Protein AF-A0A3D5BZN6-F1 (afdb_monomer_lite)

Structure (mmCIF, N/CA/C/O backbone):
data_AF-A0A3D5BZN6-F1
#
_entry.id   AF-A0A3D5BZN6-F1
#
loop_
_atom_site.group_PDB
_atom_site.id
_atom_site.type_symbol
_atom_site.label_atom_id
_atom_site.label_alt_id
_atom_site.label_comp_id
_atom_site.label_asym_id
_atom_site.label_entity_id
_atom_site.label_seq_id
_atom_site.pdbx_PDB_ins_code
_atom_site.Cartn_x
_atom_site.Cartn_y
_atom_site.Cartn_z
_atom_site.occupancy
_atom_site.B_iso_or_equiv
_atom_site.auth_seq_id
_atom_site.auth_comp_id
_atom_site.auth_asym_id
_atom_site.auth_atom_id
_atom_site.pdbx_PDB_model_num
ATOM 1 N N . MET A 1 1 ? -77.481 -84.713 27.053 1.00 34.50 1 MET A N 1
ATOM 2 C CA . MET A 1 1 ? -77.365 -85.914 26.199 1.00 34.50 1 MET A CA 1
ATOM 3 C C . MET A 1 1 ? -76.188 -85.664 25.256 1.00 34.50 1 MET A C 1
ATOM 5 O O . MET A 1 1 ? -76.344 -84.881 24.338 1.00 34.50 1 MET A O 1
ATOM 9 N N . ILE A 1 2 ? -74.962 -85.891 25.761 1.00 27.84 2 ILE A N 1
ATOM 10 C CA . ILE A 1 2 ? -74.019 -86.971 25.362 1.00 27.84 2 ILE A CA 1
ATOM 11 C C . ILE A 1 2 ? -73.422 -86.662 23.968 1.00 27.84 2 ILE A C 1
ATOM 13 O O . ILE A 1 2 ? -74.180 -86.630 23.014 1.00 27.84 2 ILE A O 1
ATOM 17 N N . ILE A 1 3 ? -72.121 -86.430 23.732 1.00 29.23 3 ILE A N 1
ATOM 18 C CA . ILE A 1 3 ? -70.876 -86.683 24.485 1.00 29.23 3 ILE A CA 1
ATOM 19 C C . ILE A 1 3 ? -69.729 -85.839 23.865 1.00 29.23 3 ILE A C 1
ATOM 21 O O . ILE A 1 3 ? -69.743 -85.556 22.668 1.00 29.23 3 ILE A O 1
ATOM 25 N N . GLU A 1 4 ? -68.732 -85.478 24.680 1.00 34.97 4 GLU A N 1
ATOM 26 C CA . GLU A 1 4 ? -67.415 -84.952 24.278 1.00 34.97 4 GLU A CA 1
ATOM 27 C C . GLU A 1 4 ? -66.657 -85.866 23.294 1.00 34.97 4 GLU A C 1
ATOM 29 O O . GLU A 1 4 ? -66.708 -87.088 23.407 1.00 34.97 4 GLU A O 1
ATOM 34 N N . LYS A 1 5 ? -65.741 -85.305 22.492 1.00 32.47 5 LYS A N 1
ATOM 35 C CA . LYS A 1 5 ? -64.431 -85.965 22.367 1.00 32.47 5 LYS A CA 1
ATOM 36 C C . LYS A 1 5 ? -63.289 -84.980 22.150 1.00 32.47 5 LYS A C 1
ATOM 38 O O . LYS A 1 5 ? -63.057 -84.479 21.055 1.00 32.47 5 LYS A O 1
ATOM 43 N N . HIS A 1 6 ? -62.531 -84.780 23.218 1.00 37.12 6 HIS A N 1
ATOM 44 C CA . HIS A 1 6 ? -61.147 -84.336 23.178 1.00 37.12 6 HIS A CA 1
ATOM 45 C C . HIS A 1 6 ? -60.253 -85.500 22.706 1.00 37.12 6 HIS A C 1
ATOM 47 O O . HIS A 1 6 ? -60.318 -86.585 23.282 1.00 37.12 6 HIS A O 1
ATOM 53 N N . ILE A 1 7 ? -59.364 -85.271 21.731 1.00 39.66 7 ILE A N 1
ATOM 54 C CA . ILE A 1 7 ? -58.094 -86.011 21.607 1.00 39.66 7 ILE A CA 1
ATOM 55 C C . ILE A 1 7 ? -56.961 -84.999 21.385 1.00 39.66 7 ILE A C 1
ATOM 57 O O . ILE A 1 7 ? -57.057 -84.100 20.554 1.00 39.66 7 ILE A O 1
ATOM 61 N N . LYS A 1 8 ? -55.922 -85.150 22.210 1.00 34.16 8 LYS A N 1
ATOM 62 C CA . LYS A 1 8 ? -54.731 -84.309 22.379 1.00 34.16 8 LYS A CA 1
ATOM 63 C C . LYS A 1 8 ? -53.627 -84.590 21.343 1.00 34.16 8 LYS A C 1
ATOM 65 O O . LYS A 1 8 ? -53.464 -85.726 20.921 1.00 34.16 8 LYS A O 1
ATOM 70 N N . ASN A 1 9 ? -52.831 -83.542 21.091 1.00 37.78 9 ASN A N 1
ATOM 71 C CA . ASN A 1 9 ? -51.373 -83.465 20.862 1.00 37.78 9 ASN A CA 1
ATOM 72 C C . ASN A 1 9 ? -50.630 -84.617 20.158 1.00 37.78 9 ASN A C 1
ATOM 74 O O . ASN A 1 9 ? -50.533 -85.716 20.691 1.00 37.78 9 ASN A O 1
ATOM 78 N N . SER A 1 10 ? -49.799 -84.281 19.164 1.00 39.31 10 SER A N 1
ATOM 79 C CA . SER A 1 10 ? -48.367 -83.981 19.392 1.00 39.31 10 SER A CA 1
ATOM 80 C C . SER A 1 10 ? -47.558 -83.913 18.085 1.00 39.31 10 SER A C 1
ATOM 82 O O . SER A 1 10 ? -47.764 -84.701 17.173 1.00 39.31 10 SER A O 1
ATOM 84 N N . GLY A 1 11 ? -46.569 -83.011 18.052 1.00 32.06 11 GLY A N 1
ATOM 85 C CA . GLY A 1 11 ? -45.243 -83.368 17.539 1.00 32.06 11 GLY A CA 1
ATOM 86 C C . GLY A 1 11 ? -44.834 -82.945 16.119 1.00 32.06 11 GLY A C 1
ATOM 87 O O . GLY A 1 11 ? -44.947 -83.714 15.182 1.00 32.06 11 GLY A O 1
ATOM 88 N N . LEU A 1 12 ? -44.103 -81.824 16.072 1.00 43.53 12 LEU A N 1
ATOM 89 C CA . LEU A 1 12 ? -42.713 -81.754 15.578 1.00 43.53 12 LEU A CA 1
ATOM 90 C C . LEU A 1 12 ? -42.391 -81.739 14.047 1.00 43.53 12 LEU A C 1
ATOM 92 O O . LEU A 1 12 ? -42.464 -82.740 13.353 1.00 43.53 12 LEU A O 1
ATOM 96 N N . ARG A 1 13 ? -41.730 -80.623 13.669 1.00 42.22 13 ARG A N 1
ATOM 97 C CA . ARG A 1 13 ? -40.580 -80.434 12.733 1.00 42.22 13 ARG A CA 1
ATOM 98 C C . ARG A 1 13 ? -40.818 -80.101 11.246 1.00 42.22 13 ARG A C 1
ATOM 100 O O . ARG A 1 13 ? -41.052 -80.954 10.409 1.00 42.22 13 ARG A O 1
ATOM 107 N N . ARG A 1 14 ? -40.569 -78.814 10.955 1.00 47.50 14 ARG A N 1
ATOM 108 C CA . ARG A 1 14 ? -39.721 -78.224 9.886 1.00 47.50 14 ARG A CA 1
ATOM 109 C C . ARG A 1 14 ? -39.172 -79.167 8.788 1.00 47.50 14 ARG A C 1
ATOM 111 O O . ARG A 1 14 ? -38.321 -79.988 9.110 1.00 47.50 14 ARG A O 1
ATOM 118 N N . ALA A 1 15 ? -39.500 -78.881 7.517 1.00 44.16 15 ALA A N 1
ATOM 119 C CA . ALA A 1 15 ? -38.613 -78.861 6.322 1.00 44.16 15 ALA A CA 1
ATOM 120 C C . ALA A 1 15 ? -39.469 -78.656 5.039 1.00 44.16 15 ALA A C 1
ATOM 122 O O . ALA A 1 15 ? -40.384 -79.429 4.809 1.00 44.16 15 ALA A O 1
ATOM 123 N N 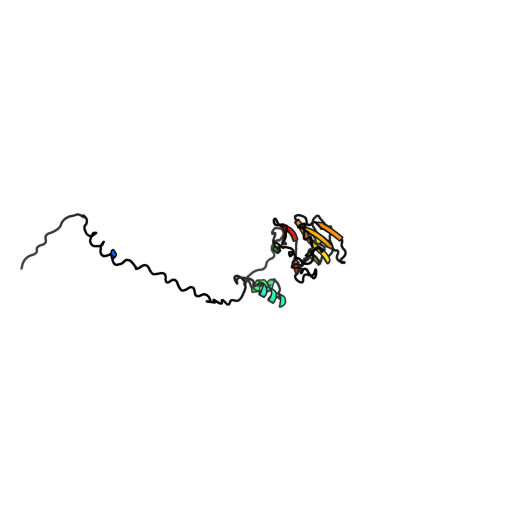. PHE A 1 16 ? -39.422 -77.505 4.349 1.00 41.94 16 PHE A N 1
ATOM 124 C CA . PHE A 1 16 ? -38.544 -77.110 3.218 1.00 41.94 16 PHE A CA 1
ATOM 125 C C . PHE A 1 16 ? -39.061 -77.490 1.796 1.00 41.94 16 PHE A C 1
ATOM 127 O O . PHE A 1 16 ? -39.057 -78.654 1.428 1.00 41.94 16 PHE A O 1
ATOM 134 N N . LEU A 1 17 ? -39.420 -76.438 1.027 1.00 40.62 17 LEU A N 1
ATOM 135 C CA . LEU A 1 17 ? -39.479 -76.239 -0.447 1.00 40.62 17 LEU A CA 1
ATOM 136 C C . LEU A 1 17 ? -40.259 -77.234 -1.342 1.00 40.62 17 LEU A C 1
ATOM 138 O O . LEU A 1 17 ? -39.880 -78.394 -1.443 1.00 40.62 17 LEU A O 1
ATOM 142 N N . PRO A 1 18 ? -41.253 -76.752 -2.129 1.00 45.34 18 PRO A N 1
ATOM 143 C CA . PRO A 1 18 ? -40.932 -75.988 -3.344 1.00 45.34 18 PRO A CA 1
ATOM 144 C C . PRO A 1 18 ? -41.936 -74.854 -3.651 1.00 45.34 18 PRO A C 1
ATOM 146 O O . PRO A 1 18 ? -43.060 -75.091 -4.077 1.00 45.34 18 PRO A O 1
ATOM 149 N N . ALA A 1 19 ? -41.512 -73.598 -3.498 1.00 46.22 19 ALA A N 1
ATOM 150 C CA . ALA A 1 19 ? -42.285 -72.419 -3.925 1.00 46.22 19 ALA A CA 1
ATOM 151 C C . ALA A 1 19 ? -41.455 -71.439 -4.779 1.00 46.22 19 ALA A C 1
ATOM 153 O O . ALA A 1 19 ? -41.831 -70.284 -4.946 1.00 46.22 19 ALA A O 1
ATOM 154 N N . ILE A 1 20 ? -40.306 -71.881 -5.308 1.00 50.75 20 ILE A N 1
ATOM 155 C CA . ILE A 1 20 ? -39.348 -70.995 -5.994 1.00 50.75 20 ILE A CA 1
ATOM 156 C C . ILE A 1 20 ? -39.548 -70.975 -7.521 1.00 50.75 20 ILE A C 1
ATOM 158 O O . ILE A 1 20 ? -39.248 -69.971 -8.151 1.00 50.75 20 ILE A O 1
ATOM 162 N N . ALA A 1 21 ? -40.143 -72.006 -8.132 1.00 44.44 21 ALA A N 1
ATOM 163 C CA . ALA A 1 21 ? -40.261 -72.069 -9.596 1.00 44.44 21 ALA A CA 1
ATOM 164 C C . ALA A 1 21 ? -41.384 -71.189 -10.195 1.00 44.44 21 ALA A C 1
ATOM 166 O O . ALA A 1 21 ? -41.283 -70.773 -11.345 1.00 44.44 21 ALA A O 1
ATOM 167 N N . ALA A 1 22 ? -42.437 -70.866 -9.434 1.00 46.81 22 ALA A N 1
ATOM 168 C CA . ALA A 1 22 ? -43.578 -70.087 -9.941 1.00 46.81 22 ALA A CA 1
ATOM 169 C C . ALA A 1 22 ? -43.386 -68.559 -9.847 1.00 46.81 22 ALA A C 1
ATOM 171 O O . ALA A 1 22 ? -44.064 -67.809 -10.544 1.00 46.81 22 ALA A O 1
ATOM 172 N N . ILE A 1 23 ? -42.440 -68.083 -9.031 1.00 48.25 23 ILE A N 1
ATOM 173 C CA . ILE A 1 23 ? -42.159 -66.644 -8.881 1.00 48.25 23 ILE A CA 1
ATOM 174 C C . ILE A 1 23 ? -41.207 -66.152 -9.987 1.00 48.25 23 ILE A C 1
ATOM 176 O O . ILE A 1 23 ? -41.244 -64.983 -10.365 1.00 48.25 23 ILE A O 1
ATOM 180 N N . SER A 1 24 ? -40.419 -67.045 -10.593 1.00 48.09 24 SER A N 1
ATOM 181 C CA . SER A 1 24 ? -39.450 -66.684 -11.635 1.00 48.09 24 SER A CA 1
ATOM 182 C C . SER A 1 24 ? -40.080 -66.210 -12.952 1.00 48.09 24 SER A C 1
ATOM 184 O O . SER A 1 24 ? -39.430 -65.469 -13.682 1.00 48.09 24 SER A O 1
ATOM 186 N N . LEU A 1 25 ? -41.333 -66.576 -13.257 1.00 46.25 25 LEU A N 1
ATOM 187 C CA . LEU A 1 25 ? -41.980 -66.194 -14.523 1.00 46.25 25 LEU A CA 1
ATOM 188 C C . LEU A 1 25 ? -42.833 -64.916 -14.423 1.00 46.25 25 LEU A C 1
ATOM 190 O O . LEU A 1 25 ? -43.061 -64.256 -15.432 1.00 46.25 25 LEU A O 1
ATOM 194 N N . ALA A 1 26 ? -43.251 -64.516 -13.218 1.00 47.09 26 ALA A N 1
ATOM 195 C CA . ALA A 1 26 ? -44.010 -63.278 -13.006 1.00 47.09 26 ALA A CA 1
ATOM 196 C C . ALA A 1 26 ? -43.113 -62.035 -12.832 1.00 47.09 26 ALA A C 1
ATOM 198 O O . ALA A 1 26 ? -43.565 -60.916 -13.059 1.00 47.09 26 ALA A O 1
ATOM 199 N N . VAL A 1 27 ? -41.834 -62.211 -12.480 1.00 47.88 27 VAL A N 1
ATOM 200 C CA . VAL A 1 27 ? -40.884 -61.091 -12.322 1.00 47.88 27 VAL A CA 1
ATOM 201 C C . VAL A 1 27 ? -40.329 -60.600 -13.670 1.00 47.88 27 VAL A C 1
ATOM 203 O O . VAL A 1 27 ? -39.894 -59.456 -13.771 1.00 47.88 27 VAL A O 1
ATOM 206 N N . LEU A 1 28 ? -40.409 -61.398 -14.743 1.00 47.03 28 LEU A N 1
ATOM 207 C CA . LEU A 1 28 ? -39.878 -61.000 -16.055 1.00 47.03 28 LEU A CA 1
ATOM 208 C C . LEU A 1 28 ? -40.777 -60.003 -16.819 1.00 47.03 28 LEU A C 1
ATOM 210 O O . LEU A 1 28 ? -40.304 -59.335 -17.732 1.00 47.03 28 LEU A O 1
ATOM 214 N N . ALA A 1 29 ? -42.050 -59.854 -16.435 1.00 49.94 29 ALA A N 1
ATOM 215 C CA . ALA A 1 29 ? -42.998 -58.948 -17.099 1.00 49.94 29 ALA A CA 1
ATOM 216 C C . ALA A 1 29 ? -43.061 -57.533 -16.487 1.00 49.94 29 ALA A C 1
ATOM 218 O O . ALA A 1 29 ? -43.774 -56.677 -17.003 1.00 49.94 29 ALA A O 1
ATOM 219 N N . ALA A 1 30 ? -42.322 -57.274 -15.403 1.00 54.91 30 ALA A N 1
ATOM 220 C CA . ALA A 1 30 ? -42.322 -55.995 -14.687 1.00 54.91 30 ALA A CA 1
ATOM 221 C C . ALA A 1 30 ? -40.927 -55.352 -14.636 1.00 54.91 30 ALA A C 1
ATOM 223 O O . ALA A 1 30 ? -40.561 -54.715 -13.648 1.00 54.91 30 ALA A O 1
ATOM 224 N N . LEU A 1 31 ? -40.127 -55.516 -15.694 1.00 58.12 31 LEU A N 1
ATOM 225 C CA . LEU A 1 31 ? -38.955 -54.664 -15.864 1.00 58.12 31 LEU A CA 1
ATOM 226 C C . LEU A 1 31 ? -39.456 -53.229 -16.087 1.00 58.12 31 LEU A C 1
ATOM 228 O O . LEU A 1 31 ? -40.265 -53.024 -16.997 1.00 58.12 31 LEU A O 1
ATOM 232 N N . PRO A 1 32 ? -39.015 -52.232 -15.298 1.00 62.06 32 PRO A N 1
ATOM 233 C CA . PRO A 1 32 ? -39.273 -50.846 -15.644 1.00 62.06 32 PRO A CA 1
ATOM 234 C C . PRO A 1 32 ? -38.690 -50.633 -17.040 1.00 62.06 32 PRO A C 1
ATOM 236 O O . PRO A 1 32 ? -37.490 -50.820 -17.252 1.00 62.06 32 PRO A O 1
ATOM 239 N N . THR A 1 33 ? -39.542 -50.301 -18.011 1.00 63.41 33 THR A N 1
ATOM 240 C CA . THR A 1 33 ? -39.081 -49.825 -19.314 1.00 63.41 33 THR A CA 1
ATOM 241 C C . THR A 1 33 ? -38.089 -48.712 -19.032 1.00 63.41 33 THR A C 1
ATOM 243 O O . THR A 1 33 ? -38.450 -47.747 -18.354 1.00 63.41 33 THR A O 1
ATOM 246 N N . ALA A 1 34 ? -36.841 -48.887 -19.473 1.00 64.50 34 ALA A N 1
ATOM 247 C CA . ALA A 1 34 ? -35.802 -47.885 -19.314 1.00 64.50 34 ALA A CA 1
ATOM 248 C C . ALA A 1 34 ? -36.396 -46.528 -19.698 1.00 64.50 34 ALA A C 1
ATOM 250 O O . ALA A 1 34 ? -36.880 -46.364 -20.820 1.00 64.50 34 ALA A O 1
ATOM 251 N N . SER A 1 35 ? -36.434 -45.599 -18.739 1.00 64.38 35 SER A N 1
ATOM 252 C CA . SER A 1 35 ? -36.863 -44.233 -19.008 1.00 64.38 35 SER A CA 1
ATOM 253 C C . SER A 1 35 ? -35.980 -43.724 -20.136 1.00 64.38 35 SER A C 1
ATOM 255 O O . SER A 1 35 ? -34.759 -43.622 -19.982 1.00 64.38 35 SER A O 1
ATOM 257 N N . ARG A 1 36 ? -36.575 -43.507 -21.310 1.00 61.50 36 ARG A N 1
ATOM 258 C CA . ARG A 1 36 ? -35.880 -42.870 -22.419 1.00 61.50 36 ARG A CA 1
ATOM 259 C C . ARG A 1 36 ? -35.522 -41.486 -21.906 1.00 61.50 36 ARG A C 1
ATOM 261 O O . ARG A 1 36 ? -36.416 -40.691 -21.642 1.00 61.50 36 ARG A O 1
ATOM 268 N N . ALA A 1 37 ? -34.231 -41.218 -21.734 1.00 63.75 37 ALA A N 1
ATOM 269 C CA . ALA A 1 37 ? -33.773 -39.856 -21.547 1.00 63.75 37 ALA A CA 1
ATOM 270 C C . ALA A 1 37 ? -34.231 -39.084 -22.787 1.00 63.75 37 ALA A C 1
ATOM 272 O O . ALA A 1 37 ? -33.687 -39.273 -23.878 1.00 63.75 37 ALA A O 1
ATOM 273 N N . GLU A 1 38 ? -35.292 -38.292 -22.652 1.00 62.00 38 GLU A N 1
ATOM 274 C CA . GLU A 1 38 ? -35.627 -37.311 -23.665 1.00 62.00 38 GLU A CA 1
ATOM 275 C C . GLU A 1 38 ? -34.430 -36.375 -23.732 1.00 62.00 38 GLU A C 1
ATOM 277 O O . GLU A 1 38 ? -34.120 -35.643 -22.792 1.00 62.00 38 GLU A O 1
ATOM 282 N N . THR A 1 39 ? -33.679 -36.479 -24.823 1.00 60.78 39 THR A N 1
ATOM 283 C CA . THR A 1 39 ? -32.675 -35.483 -25.150 1.00 60.78 39 THR A CA 1
ATOM 284 C C . THR A 1 39 ? -33.473 -34.222 -25.433 1.00 60.78 39 THR A C 1
ATOM 286 O O . THR A 1 39 ? -34.047 -34.093 -26.515 1.00 60.78 39 THR A O 1
ATOM 289 N N . LEU A 1 40 ? -33.605 -33.346 -24.430 1.00 66.81 40 LEU A N 1
ATOM 290 C CA . LEU A 1 40 ? -34.185 -32.027 -24.639 1.00 66.81 40 LEU A CA 1
ATOM 291 C C . LEU A 1 40 ? -33.455 -31.425 -25.845 1.00 66.81 40 LEU A C 1
ATOM 293 O O . LEU A 1 40 ? -32.218 -31.462 -25.860 1.00 66.81 40 LEU A O 1
ATOM 297 N N . PRO A 1 41 ? -34.168 -30.946 -26.878 1.00 66.69 41 PRO A N 1
ATOM 298 C CA . PRO A 1 41 ? -33.503 -30.317 -28.001 1.00 66.69 41 PRO A CA 1
ATOM 299 C C . PRO A 1 41 ? -32.639 -29.189 -27.441 1.00 66.69 41 PRO A C 1
ATOM 301 O O . PRO A 1 41 ? -33.133 -28.322 -26.720 1.00 66.69 41 PRO A O 1
ATOM 304 N N . TYR A 1 42 ? -31.335 -29.236 -27.725 1.00 64.88 42 TYR A N 1
ATOM 305 C CA . TYR A 1 42 ? -30.471 -28.081 -27.533 1.00 64.88 42 TYR A CA 1
ATOM 306 C C . TYR A 1 42 ? -31.099 -26.962 -28.358 1.00 64.88 42 TYR A C 1
ATOM 308 O O . TYR A 1 42 ? -31.129 -27.045 -29.585 1.00 64.88 42 TYR A O 1
ATOM 316 N N . LEU A 1 43 ? -31.697 -25.988 -27.677 1.00 68.69 43 LEU A N 1
ATOM 317 C CA . LEU A 1 43 ? -32.217 -24.780 -28.290 1.00 68.69 43 LEU A CA 1
ATOM 318 C C . LEU A 1 43 ? -31.055 -23.783 -28.295 1.00 68.69 43 LEU A C 1
ATOM 320 O O . LEU A 1 43 ? -30.833 -23.133 -27.266 1.00 68.69 43 LEU A O 1
ATOM 324 N N . PRO A 1 44 ? -30.265 -23.683 -29.386 1.00 66.44 44 PRO A N 1
ATOM 325 C CA . PRO A 1 44 ? -29.408 -22.521 -29.545 1.00 66.44 44 PRO A CA 1
ATOM 326 C C . PRO A 1 44 ? -30.323 -21.291 -29.468 1.00 66.44 44 PRO A C 1
ATOM 328 O O . PRO A 1 44 ? -31.410 -21.300 -30.039 1.00 66.44 44 PRO A O 1
ATOM 331 N N . ASP A 1 45 ? -29.903 -20.293 -28.694 1.00 67.38 45 ASP A N 1
ATOM 332 C CA . ASP A 1 45 ? -30.583 -19.006 -28.455 1.00 67.38 45 ASP A CA 1
ATOM 333 C C . ASP A 1 45 ? -31.511 -18.891 -27.231 1.00 67.38 45 ASP A C 1
ATOM 335 O O . ASP A 1 45 ? -32.169 -17.862 -27.056 1.00 67.38 45 ASP A O 1
ATOM 339 N N . GLN A 1 46 ? -31.510 -19.844 -26.290 1.00 72.50 46 GLN A N 1
ATOM 340 C CA . GLN A 1 46 ? -32.066 -19.549 -24.960 1.00 72.50 46 GLN A CA 1
ATOM 341 C C . GLN A 1 46 ? -31.122 -18.644 -24.156 1.00 72.50 46 GLN A C 1
ATOM 343 O O . GLN A 1 46 ? -30.176 -19.095 -23.510 1.00 72.50 46 GLN A O 1
ATOM 348 N N . VAL A 1 47 ? -31.397 -17.340 -24.176 1.00 78.31 47 VAL A N 1
ATOM 349 C CA . VAL A 1 47 ? -30.714 -16.363 -23.323 1.00 78.31 47 VAL A CA 1
ATOM 350 C C . VAL A 1 47 ? -31.328 -16.400 -21.924 1.00 78.31 47 VAL A C 1
ATOM 352 O O . VAL A 1 47 ? -32.432 -15.902 -21.701 1.00 78.31 47 VAL A O 1
ATOM 355 N N . VAL A 1 48 ? -30.589 -16.945 -20.956 1.00 83.56 48 VAL A N 1
ATOM 356 C CA . VAL A 1 48 ? -30.909 -16.790 -19.531 1.00 83.56 48 VAL A CA 1
ATOM 357 C C . VAL A 1 48 ? -30.266 -15.497 -19.040 1.00 83.56 48 VAL A C 1
ATOM 359 O O . VAL A 1 48 ? -29.049 -15.418 -18.875 1.00 83.56 48 VAL A O 1
ATOM 362 N N . ARG A 1 49 ? -31.081 -14.462 -18.815 1.00 86.88 49 ARG A N 1
ATOM 363 C CA . ARG A 1 49 ? -30.628 -13.215 -18.189 1.00 86.88 49 ARG A CA 1
ATOM 364 C C . ARG A 1 49 ? -30.806 -13.317 -16.679 1.00 86.88 49 ARG A C 1
ATOM 366 O O . ARG A 1 49 ? -31.924 -13.478 -16.200 1.00 86.88 49 ARG A O 1
ATOM 373 N N . ILE A 1 50 ? -29.702 -13.205 -15.948 1.00 87.12 50 ILE A N 1
ATOM 374 C CA . ILE A 1 50 ? -29.692 -13.142 -14.485 1.00 87.12 50 ILE A CA 1
ATOM 375 C C . ILE A 1 50 ? -29.363 -11.704 -14.100 1.00 87.12 50 ILE A C 1
ATOM 377 O O . ILE A 1 50 ? -28.290 -11.200 -14.424 1.00 87.12 50 ILE A O 1
ATOM 381 N N . GLU A 1 51 ? -30.295 -11.046 -13.423 1.00 91.44 51 GLU A N 1
ATOM 382 C CA . GLU A 1 51 ? -30.104 -9.710 -12.867 1.00 91.44 51 GLU A CA 1
ATOM 383 C C . GLU A 1 51 ? -29.870 -9.844 -11.361 1.00 91.44 51 GLU A C 1
ATOM 385 O O . GLU A 1 51 ? -30.637 -10.494 -10.653 1.00 91.4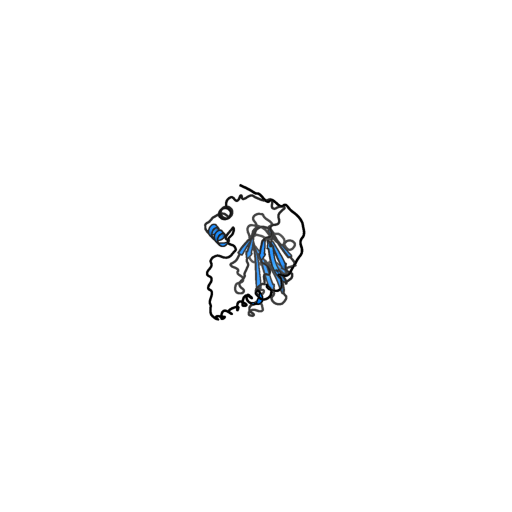4 51 GLU A O 1
ATOM 390 N N . GLY A 1 52 ? -28.783 -9.254 -10.872 1.00 87.88 52 GLY A N 1
ATOM 391 C CA . GLY A 1 52 ? -28.399 -9.278 -9.465 1.00 87.88 52 GLY A CA 1
ATOM 392 C C . GLY A 1 52 ? -27.793 -7.943 -9.052 1.00 87.88 52 GLY A C 1
ATOM 393 O O . GLY A 1 52 ? -27.405 -7.135 -9.896 1.00 87.88 52 GLY A O 1
ATOM 394 N N . GLN A 1 53 ? -27.729 -7.702 -7.745 1.00 87.69 53 GLN A N 1
ATOM 395 C CA . GLN A 1 53 ? -27.169 -6.480 -7.172 1.00 87.69 53 GLN A CA 1
ATOM 396 C C . GLN A 1 53 ? -26.120 -6.820 -6.113 1.00 87.69 53 GLN A C 1
ATOM 398 O O . GLN A 1 53 ? -26.234 -7.823 -5.412 1.00 87.69 53 GLN A O 1
ATOM 403 N N . GLY A 1 54 ? -25.121 -5.947 -5.975 1.00 85.19 54 GLY A N 1
ATOM 404 C CA . GLY A 1 54 ? -24.018 -6.123 -5.032 1.00 85.19 54 GLY A CA 1
ATOM 405 C C . GLY A 1 54 ? -22.868 -6.974 -5.578 1.00 85.19 54 GLY A C 1
ATOM 406 O O . GLY A 1 54 ? -22.990 -7.670 -6.583 1.00 85.19 54 GLY A O 1
ATOM 407 N N . TRP A 1 55 ? -21.717 -6.881 -4.912 1.00 86.25 55 TRP A N 1
ATOM 408 C CA . TRP A 1 55 ? -20.521 -7.654 -5.237 1.00 86.25 55 TRP A CA 1
ATOM 409 C C . TRP A 1 55 ? -19.877 -8.151 -3.941 1.00 86.25 55 TRP A C 1
ATOM 411 O O . TRP A 1 55 ? -19.471 -7.347 -3.102 1.00 86.25 55 TRP A O 1
ATOM 421 N N . GLY A 1 56 ? -19.835 -9.473 -3.764 1.00 86.25 56 GLY A N 1
ATOM 422 C CA . GLY A 1 56 ? -19.329 -10.136 -2.560 1.00 86.25 56 GLY A CA 1
ATOM 423 C C . GLY A 1 56 ? -20.379 -11.004 -1.864 1.00 86.25 56 GLY A C 1
ATOM 424 O O . GLY A 1 56 ? -21.526 -11.089 -2.288 1.00 86.25 56 GLY A O 1
ATOM 425 N N . HIS A 1 57 ? -19.977 -11.650 -0.771 1.00 87.62 57 HIS A N 1
ATOM 426 C CA . HIS A 1 57 ? -20.827 -12.575 -0.010 1.00 87.62 57 HIS A CA 1
ATOM 427 C C . HIS A 1 57 ? -21.875 -11.873 0.877 1.00 87.62 57 HIS A C 1
ATOM 429 O O . HIS A 1 57 ? -22.669 -12.544 1.526 1.00 87.62 57 HIS A O 1
ATOM 435 N N . GLY A 1 58 ? -21.869 -10.534 0.936 1.00 86.88 58 GLY A N 1
ATOM 436 C CA . GLY A 1 58 ? -22.903 -9.743 1.614 1.00 86.88 58 GLY A CA 1
ATOM 437 C C . GLY A 1 58 ? -22.888 -9.803 3.145 1.00 86.88 58 GLY A C 1
ATOM 438 O O . GLY A 1 58 ? -23.893 -9.474 3.765 1.00 86.88 58 GLY A O 1
ATOM 439 N N . VAL A 1 59 ? -21.776 -10.209 3.766 1.00 90.56 59 VAL A N 1
ATOM 440 C CA . VAL A 1 59 ? -21.650 -10.316 5.233 1.00 90.56 59 VAL A CA 1
ATOM 441 C C . VAL A 1 59 ? -20.594 -9.340 5.744 1.00 90.56 59 VAL A C 1
ATOM 443 O O . VAL A 1 59 ? -19.523 -9.221 5.154 1.00 90.56 59 VAL A O 1
ATOM 446 N N . GLY A 1 60 ? -20.885 -8.667 6.859 1.00 92.50 60 GLY A N 1
ATOM 447 C CA . GLY A 1 60 ? -19.972 -7.729 7.512 1.00 92.50 60 GLY A CA 1
ATOM 448 C C . GLY A 1 60 ? -19.965 -6.347 6.859 1.00 92.50 60 GLY A C 1
ATOM 449 O O . GLY A 1 60 ? -21.013 -5.785 6.541 1.00 92.50 60 GLY A O 1
ATOM 450 N N . MET A 1 61 ? -18.773 -5.775 6.691 1.00 95.12 61 MET A N 1
ATOM 451 C CA . MET A 1 61 ? -18.604 -4.404 6.211 1.00 95.12 61 MET A CA 1
ATOM 452 C C . MET A 1 61 ? -18.644 -4.292 4.681 1.00 95.12 61 MET A C 1
ATOM 454 O O . MET A 1 61 ? -17.766 -4.794 3.980 1.00 95.12 61 MET A O 1
ATOM 458 N N . SER A 1 62 ? -19.605 -3.525 4.155 1.00 94.19 62 SER A N 1
ATOM 459 C CA . SER A 1 62 ? -19.578 -3.081 2.756 1.00 94.19 62 SER A CA 1
ATOM 460 C C . SER A 1 62 ? -18.514 -2.001 2.571 1.00 94.19 62 SER A C 1
ATOM 462 O O . SER A 1 62 ? -18.641 -0.908 3.122 1.00 94.19 62 SER A O 1
ATOM 464 N N . GLN A 1 63 ? -17.490 -2.271 1.758 1.00 90.75 63 GLN A N 1
ATOM 465 C CA . GLN A 1 63 ? -16.412 -1.312 1.473 1.00 90.75 63 GLN A CA 1
ATOM 466 C C . GLN A 1 63 ? -16.954 -0.002 0.876 1.00 90.75 63 GLN A C 1
ATOM 468 O O . GLN A 1 63 ? -16.598 1.091 1.315 1.00 90.75 63 GLN A O 1
ATOM 473 N N . TRP A 1 64 ? -17.878 -0.104 -0.085 1.00 91.88 64 TRP A N 1
ATOM 474 C CA . TRP A 1 64 ? -18.510 1.061 -0.708 1.00 91.88 64 TRP A CA 1
ATOM 475 C C . TRP A 1 64 ? -19.402 1.830 0.263 1.00 91.88 64 TRP A C 1
ATOM 477 O O . TRP A 1 64 ? -19.381 3.060 0.272 1.00 91.88 64 TRP A O 1
ATOM 487 N N . GLY A 1 65 ? -20.147 1.129 1.118 1.00 94.75 65 GLY A N 1
ATOM 488 C CA . GLY A 1 65 ? -20.962 1.793 2.129 1.00 94.75 65 GLY A CA 1
ATOM 489 C C . GLY A 1 65 ? -20.114 2.444 3.228 1.00 94.75 65 GLY A C 1
ATOM 490 O O . GLY A 1 65 ? -20.450 3.530 3.689 1.00 94.75 65 GLY A O 1
ATOM 491 N N . ALA A 1 66 ? -18.999 1.827 3.636 1.00 96.12 66 ALA A N 1
ATOM 492 C CA . ALA A 1 66 ? -18.029 2.414 4.563 1.00 96.12 66 ALA A CA 1
ATOM 493 C C . ALA A 1 66 ? -17.421 3.701 3.986 1.00 96.12 66 ALA A C 1
ATOM 495 O O . ALA A 1 66 ? -17.407 4.728 4.660 1.00 96.12 66 ALA A O 1
ATOM 496 N N . ARG A 1 67 ? -17.031 3.686 2.704 1.00 92.75 67 ARG A N 1
ATOM 497 C CA . ARG A 1 67 ? -16.585 4.885 1.980 1.00 92.75 67 ARG A CA 1
ATOM 498 C C . ARG A 1 67 ? -17.658 5.978 1.952 1.00 92.75 67 ARG A C 1
ATOM 500 O O . ARG A 1 67 ? -17.349 7.134 2.213 1.00 92.75 67 ARG A O 1
ATOM 507 N N . GLY A 1 68 ? -18.912 5.625 1.668 1.00 96.75 68 GLY A N 1
ATOM 508 C CA . GLY A 1 68 ? -20.031 6.573 1.689 1.00 96.75 68 GLY A CA 1
ATOM 509 C C . GLY A 1 68 ? -20.249 7.210 3.066 1.00 96.75 68 GLY A C 1
ATOM 510 O O . GLY A 1 68 ? -20.405 8.423 3.165 1.00 96.75 68 GLY A O 1
ATOM 511 N N . ARG A 1 69 ? -20.183 6.413 4.139 1.00 96.88 69 ARG A N 1
ATOM 512 C CA . ARG A 1 69 ? -20.262 6.899 5.527 1.00 96.88 69 ARG A CA 1
ATOM 513 C C . ARG A 1 69 ? -19.101 7.825 5.891 1.00 96.88 69 ARG A C 1
ATOM 515 O O . ARG A 1 69 ? -19.340 8.853 6.517 1.00 96.88 69 ARG A O 1
ATOM 522 N N . ALA A 1 70 ? -17.883 7.503 5.452 1.00 95.75 70 ALA A N 1
ATOM 523 C CA . ALA A 1 70 ? -16.713 8.361 5.634 1.00 95.75 70 ALA A CA 1
ATOM 524 C C . ALA A 1 70 ? -16.867 9.702 4.895 1.00 95.75 70 ALA A C 1
ATOM 526 O O . ALA A 1 70 ? -16.582 10.751 5.466 1.00 95.75 70 ALA A O 1
ATOM 527 N N . TYR A 1 71 ? -17.396 9.702 3.663 1.00 95.19 71 TYR A N 1
ATOM 528 C CA . TYR A 1 71 ? -17.754 10.948 2.968 1.00 95.19 71 TYR A CA 1
ATOM 529 C C . TYR A 1 71 ? -18.875 11.725 3.665 1.00 95.19 71 TYR A C 1
ATOM 531 O O . TYR A 1 71 ? -18.917 12.947 3.567 1.00 95.19 71 TYR A O 1
ATOM 539 N N . GLY A 1 72 ? -19.743 11.036 4.405 1.00 96.75 72 GLY A N 1
ATOM 540 C CA . GLY A 1 72 ? -20.714 11.638 5.317 1.00 96.75 72 GLY A CA 1
ATOM 541 C C . GLY A 1 72 ? -20.130 12.121 6.652 1.00 96.75 72 GLY A C 1
ATOM 542 O O . GLY A 1 72 ? -20.897 12.555 7.506 1.00 96.75 72 GLY A O 1
ATOM 543 N N . GLY A 1 73 ? -18.811 12.035 6.857 1.00 96.00 73 GLY A N 1
ATOM 544 C CA . GLY A 1 73 ? -18.117 12.532 8.049 1.00 96.00 73 GLY A CA 1
ATOM 545 C C . GLY A 1 73 ? -18.089 11.581 9.249 1.00 96.00 73 GLY A C 1
ATOM 546 O O . GLY A 1 73 ? -17.635 11.984 10.315 1.00 96.00 73 GLY A O 1
ATOM 547 N N . GLN A 1 74 ? -18.554 10.335 9.108 1.00 97.38 74 GLN A N 1
ATOM 548 C CA . GLN A 1 74 ? -18.481 9.343 10.189 1.00 97.38 74 GLN A CA 1
ATOM 549 C C . GLN A 1 74 ? -17.032 8.922 10.453 1.00 97.38 74 GLN A C 1
ATOM 551 O O . GLN A 1 74 ? -16.246 8.741 9.517 1.00 97.38 74 GLN A O 1
ATOM 556 N N . THR A 1 75 ? -16.685 8.731 11.727 1.00 95.25 75 THR A N 1
ATOM 557 C CA . THR A 1 75 ? -15.366 8.217 12.114 1.00 95.25 75 THR A CA 1
ATOM 558 C C . THR A 1 75 ? -15.234 6.730 11.767 1.00 95.25 75 THR A C 1
ATOM 560 O O . THR A 1 75 ? -16.229 6.039 11.542 1.00 95.25 75 THR A O 1
ATOM 563 N N . ALA A 1 76 ? -14.005 6.202 11.732 1.00 92.88 76 ALA A N 1
ATOM 564 C CA . ALA A 1 76 ? -13.775 4.766 11.521 1.00 92.88 76 ALA A CA 1
ATOM 565 C C . ALA A 1 76 ? -14.534 3.910 12.553 1.00 92.88 76 ALA A C 1
ATOM 567 O O . ALA A 1 76 ? -15.155 2.907 12.207 1.00 92.88 76 ALA A O 1
ATOM 568 N N . ASP A 1 77 ? -14.538 4.376 13.795 1.00 95.31 77 ASP A N 1
ATOM 569 C CA . ASP A 1 77 ? -15.254 3.827 14.937 1.00 95.31 77 ASP A CA 1
ATOM 570 C C . ASP A 1 77 ? -16.772 3.747 14.712 1.00 95.31 77 ASP A C 1
ATOM 572 O O . ASP A 1 77 ? -17.385 2.693 14.903 1.00 95.31 77 ASP A O 1
ATOM 576 N N . ASP A 1 78 ? -17.380 4.841 14.245 1.00 96.00 78 ASP A N 1
ATOM 577 C CA . ASP A 1 78 ? -18.808 4.886 13.905 1.00 96.00 78 ASP A CA 1
ATOM 578 C C . ASP A 1 78 ? -19.142 3.910 12.774 1.00 96.00 78 ASP A C 1
ATOM 580 O O . ASP A 1 78 ? -20.151 3.202 12.815 1.00 96.00 78 ASP A O 1
ATOM 584 N N . ILE A 1 79 ? -18.272 3.845 11.763 1.00 97.50 79 ILE A N 1
ATOM 585 C CA . ILE A 1 79 ? -18.437 2.966 10.606 1.00 97.50 79 ILE A CA 1
ATOM 586 C C . ILE A 1 79 ? -18.380 1.501 11.042 1.00 97.50 79 ILE A C 1
ATOM 588 O O . ILE A 1 79 ? -19.258 0.725 10.669 1.00 97.50 79 ILE A O 1
ATOM 592 N N . VAL A 1 80 ? -17.386 1.114 11.843 1.00 96.62 80 VAL A N 1
ATOM 593 C CA . VAL A 1 80 ? -17.241 -0.254 12.361 1.00 96.62 80 VAL A CA 1
ATOM 594 C C . VAL A 1 80 ? -18.475 -0.654 13.168 1.00 96.62 80 VAL A C 1
ATOM 596 O O . VAL A 1 80 ? -19.073 -1.689 12.869 1.00 96.62 80 VAL A O 1
ATOM 599 N N . ARG A 1 81 ? -18.922 0.187 14.109 1.00 96.62 81 ARG A N 1
ATOM 600 C CA . ARG A 1 81 ? -20.122 -0.090 14.921 1.00 96.62 81 ARG A CA 1
ATOM 601 C C . ARG A 1 81 ? -21.404 -0.163 14.087 1.00 96.62 81 ARG A C 1
ATOM 603 O O . ARG A 1 81 ? -22.318 -0.903 14.440 1.00 96.62 81 ARG A O 1
ATOM 610 N N . ALA A 1 82 ? -21.476 0.549 12.960 1.00 95.56 82 ALA A N 1
ATOM 611 C CA . ALA A 1 82 ? -22.617 0.469 12.052 1.00 95.56 82 ALA A CA 1
ATOM 612 C C . ALA A 1 82 ? -22.722 -0.876 11.305 1.00 95.56 82 ALA A C 1
ATOM 614 O O . ALA A 1 82 ? -23.829 -1.270 10.939 1.00 95.56 82 ALA A O 1
ATOM 615 N N . TYR A 1 83 ? -21.601 -1.567 11.063 1.00 96.81 83 TYR A N 1
ATOM 616 C CA . TYR A 1 83 ? -21.580 -2.875 10.389 1.00 96.81 83 TYR A CA 1
ATOM 617 C C . TYR A 1 83 ? -21.520 -4.061 11.351 1.00 96.81 83 TYR A C 1
ATOM 619 O O . TYR A 1 83 ? -22.002 -5.142 11.017 1.00 96.81 83 TYR A O 1
ATOM 627 N N . TYR A 1 84 ? -20.952 -3.863 12.537 1.00 96.12 84 TYR A N 1
ATOM 628 C CA . TYR A 1 84 ? -20.773 -4.898 13.545 1.00 96.12 84 TYR A CA 1
ATOM 629 C C . TYR A 1 84 ? -21.453 -4.454 14.842 1.00 96.12 84 TYR A C 1
ATOM 631 O O . TYR A 1 84 ? -20.865 -3.778 15.683 1.00 96.12 84 TYR A O 1
ATOM 639 N N . GLN A 1 85 ? -22.734 -4.796 14.985 1.00 93.56 85 GLN A N 1
ATOM 640 C CA . GLN A 1 85 ? -23.530 -4.402 16.149 1.00 93.56 85 GLN A CA 1
ATOM 641 C C . GLN A 1 85 ? -23.006 -5.069 17.426 1.00 93.56 85 GLN A C 1
ATOM 643 O O . GLN A 1 85 ? -22.710 -6.262 17.430 1.00 93.56 85 GLN A O 1
ATOM 648 N N . GLY A 1 86 ? -22.910 -4.299 18.513 1.00 93.38 86 GLY A N 1
ATOM 649 C CA . GLY A 1 86 ? -22.416 -4.791 19.803 1.00 93.38 86 GLY A CA 1
ATOM 650 C C . GLY A 1 86 ? -20.903 -5.027 19.862 1.00 93.38 86 GLY A C 1
ATOM 651 O O . GLY A 1 86 ? -20.434 -5.633 20.818 1.00 93.38 86 GLY A O 1
ATOM 652 N N . VAL A 1 87 ? -20.137 -4.574 18.861 1.00 95.25 87 VAL A N 1
ATOM 653 C CA . VAL A 1 87 ? -18.673 -4.664 18.892 1.00 95.25 87 VAL A CA 1
ATOM 654 C C . VAL A 1 87 ? -18.079 -3.645 19.865 1.00 95.25 87 VAL A C 1
ATOM 656 O O . VAL A 1 87 ? -18.470 -2.474 19.883 1.00 95.25 87 VAL A O 1
ATOM 659 N N . GLU A 1 88 ? -17.090 -4.081 20.637 1.00 92.88 88 GLU A N 1
ATOM 660 C CA . GLU A 1 88 ? -16.226 -3.201 21.417 1.00 92.88 88 GLU A CA 1
ATOM 661 C C . GLU A 1 88 ? -14.930 -2.945 20.646 1.00 92.88 88 GLU A C 1
ATOM 663 O O . GLU A 1 88 ? -14.347 -3.857 20.059 1.00 92.88 88 GLU A O 1
ATOM 668 N N . ILE A 1 89 ? -14.493 -1.687 20.629 1.00 91.25 89 ILE A N 1
ATOM 669 C CA . ILE A 1 89 ? -13.230 -1.280 20.011 1.00 91.25 89 ILE A CA 1
ATOM 670 C C . ILE A 1 89 ? -12.241 -1.061 21.146 1.00 91.25 89 ILE A C 1
ATOM 672 O O . ILE A 1 89 ? -12.488 -0.245 22.034 1.00 91.25 89 ILE A O 1
ATOM 676 N N . SER A 1 90 ? -11.139 -1.800 21.118 1.00 88.00 90 SER A N 1
ATOM 677 C CA . SER A 1 90 ? -10.061 -1.701 22.092 1.00 88.00 90 SER A CA 1
ATOM 678 C C . SER A 1 90 ? -8.720 -1.552 21.387 1.00 88.00 90 SER A C 1
ATOM 680 O O . SER A 1 90 ? -8.526 -2.000 20.254 1.00 88.00 90 SER A O 1
ATOM 682 N N . GLU A 1 91 ? -7.788 -0.892 22.063 1.00 83.94 91 GLU A N 1
ATOM 683 C CA . GLU A 1 91 ? -6.401 -0.863 21.623 1.00 83.94 91 GLU A CA 1
ATOM 684 C C . GLU A 1 91 ? -5.753 -2.219 21.904 1.00 83.94 91 GLU A C 1
ATOM 686 O O . GLU A 1 91 ? -5.961 -2.819 22.962 1.00 83.94 91 GLU A O 1
ATOM 691 N N . TYR A 1 92 ? -4.954 -2.699 20.954 1.00 77.81 92 TYR A N 1
ATOM 692 C CA . TYR A 1 92 ? -4.190 -3.931 21.107 1.00 77.81 92 TYR A CA 1
ATOM 693 C C . TYR A 1 92 ? -2.688 -3.622 21.067 1.00 77.81 92 TYR A C 1
ATOM 695 O O . TYR A 1 92 ? -2.269 -2.845 20.200 1.00 77.81 92 TYR A O 1
ATOM 703 N N . PRO A 1 93 ? -1.863 -4.213 21.955 1.00 76.38 93 PRO A N 1
ATOM 704 C CA . PRO A 1 93 ? -0.416 -4.028 21.924 1.00 76.38 93 PRO A CA 1
ATOM 705 C C . PRO A 1 93 ? 0.165 -4.423 20.559 1.00 76.38 93 PRO A C 1
ATOM 707 O O . PRO A 1 93 ? 0.015 -5.552 20.084 1.00 76.38 93 PRO A O 1
ATOM 710 N N . THR A 1 94 ? 0.801 -3.461 19.892 1.00 67.06 94 THR A N 1
ATOM 711 C CA . THR A 1 94 ? 1.345 -3.633 18.532 1.00 67.06 94 THR A CA 1
ATOM 712 C C . THR A 1 94 ? 2.786 -4.135 18.525 1.00 67.06 94 THR A C 1
ATOM 714 O O . THR A 1 94 ? 3.273 -4.583 17.491 1.00 67.06 94 THR A O 1
ATOM 717 N N . ASP A 1 95 ? 3.456 -4.123 19.675 1.00 66.75 95 ASP A N 1
ATOM 718 C CA . ASP A 1 95 ? 4.830 -4.593 19.861 1.00 66.75 95 ASP A CA 1
ATOM 719 C C . ASP A 1 95 ? 4.991 -6.105 19.622 1.00 66.75 95 ASP A C 1
ATOM 721 O O . ASP A 1 95 ? 6.089 -6.560 19.303 1.00 66.75 95 ASP A O 1
ATOM 725 N N . GLN A 1 96 ? 3.899 -6.875 19.705 1.00 58.09 96 GLN A N 1
ATOM 726 C CA . GLN A 1 96 ? 3.898 -8.329 19.501 1.00 58.09 96 GLN A CA 1
ATOM 727 C C . GLN A 1 96 ? 3.080 -8.811 18.293 1.00 58.09 96 GLN A C 1
ATOM 729 O O . GLN A 1 96 ? 3.077 -10.007 18.000 1.00 58.09 96 GLN A O 1
ATOM 734 N N . THR A 1 97 ? 2.418 -7.912 17.555 1.00 62.53 97 THR A N 1
ATOM 735 C CA . THR A 1 97 ? 1.530 -8.299 16.446 1.00 62.53 97 THR A CA 1
ATOM 736 C C . THR A 1 97 ? 1.945 -7.629 15.144 1.00 62.53 97 THR A C 1
ATOM 738 O O . THR A 1 97 ? 1.710 -6.441 14.937 1.00 62.53 97 THR A O 1
ATOM 741 N N . SER A 1 98 ? 2.515 -8.401 14.214 1.00 67.38 98 SER A N 1
ATOM 742 C CA . SER A 1 98 ? 2.738 -7.917 12.851 1.00 67.38 98 SER A CA 1
ATOM 743 C C . SER A 1 98 ? 1.470 -8.099 12.015 1.00 67.38 98 SER A C 1
ATOM 745 O O . SER A 1 98 ? 1.188 -9.206 11.550 1.00 67.38 98 SER A O 1
ATOM 747 N N . ILE A 1 99 ? 0.720 -7.020 11.797 1.00 75.06 99 ILE A N 1
ATOM 748 C CA . ILE A 1 99 ? -0.345 -6.991 10.789 1.00 75.06 99 ILE A CA 1
ATOM 749 C C . ILE A 1 99 ? 0.311 -6.650 9.458 1.00 75.06 99 ILE A C 1
ATOM 751 O O . ILE A 1 99 ? 0.986 -5.632 9.356 1.00 75.06 99 ILE A O 1
ATOM 755 N N . ARG A 1 100 ? 0.133 -7.519 8.461 1.00 79.88 100 ARG A N 1
ATOM 756 C CA . ARG A 1 100 ? 0.623 -7.281 7.103 1.00 79.88 100 ARG A CA 1
ATOM 757 C C . ARG A 1 100 ? -0.549 -7.070 6.170 1.00 79.88 100 ARG A C 1
ATOM 759 O O . ARG A 1 100 ? -1.406 -7.946 6.046 1.00 79.88 100 ARG A O 1
ATOM 766 N N . VAL A 1 101 ? -0.559 -5.934 5.496 1.00 80.50 101 VAL A N 1
ATOM 767 C CA . VAL A 1 101 ? -1.549 -5.584 4.488 1.00 80.50 101 VAL A CA 1
ATOM 768 C C . VAL A 1 101 ? -0.869 -5.642 3.134 1.00 80.50 101 VAL A C 1
ATOM 770 O O . VAL A 1 101 ? 0.060 -4.891 2.839 1.00 80.50 101 VAL A O 1
ATOM 773 N N . LEU A 1 102 ? -1.334 -6.565 2.297 1.00 82.31 102 LEU A N 1
ATOM 774 C CA . LEU A 1 102 ? -0.937 -6.596 0.900 1.00 82.31 102 LEU A CA 1
ATOM 775 C C . LEU A 1 102 ? -1.489 -5.343 0.212 1.00 82.31 102 LEU A C 1
ATOM 777 O O . LEU A 1 102 ? -2.703 -5.165 0.148 1.00 82.31 102 LEU A O 1
ATOM 781 N N . ILE A 1 103 ? -0.595 -4.493 -0.286 1.00 80.12 103 ILE A N 1
ATOM 782 C CA . ILE A 1 103 ? -0.952 -3.292 -1.046 1.00 80.12 103 ILE A CA 1
ATOM 783 C C . ILE A 1 103 ? -1.090 -3.659 -2.517 1.00 80.12 103 ILE A C 1
ATOM 785 O O . ILE A 1 103 ? -2.098 -3.353 -3.148 1.00 80.12 103 ILE A O 1
ATOM 789 N N . ASP A 1 104 ? -0.083 -4.354 -3.044 1.00 73.94 104 ASP A N 1
ATOM 790 C CA . ASP A 1 104 ? -0.058 -4.787 -4.433 1.00 73.94 104 ASP A CA 1
ATOM 791 C C . ASP A 1 104 ? 0.623 -6.148 -4.566 1.00 73.94 104 ASP A C 1
ATOM 793 O O . ASP A 1 104 ? 1.572 -6.456 -3.837 1.00 73.94 104 ASP A O 1
ATOM 797 N N . LYS A 1 105 ? 0.125 -6.961 -5.499 1.00 80.88 105 LYS A N 1
ATOM 798 C CA . LYS A 1 105 ? 0.640 -8.294 -5.799 1.00 80.88 105 LYS A CA 1
ATOM 799 C C . LYS A 1 105 ? 0.735 -8.503 -7.291 1.00 80.88 105 LYS A C 1
ATOM 801 O O . LYS A 1 105 ? -0.230 -8.280 -8.019 1.00 80.88 105 LYS A O 1
ATOM 806 N N . ASN A 1 106 ? 1.848 -9.097 -7.709 1.00 69.00 106 ASN A N 1
ATOM 807 C CA . ASN A 1 106 ? 2.149 -9.381 -9.102 1.00 69.00 106 ASN A CA 1
ATOM 808 C C . ASN A 1 106 ? 2.008 -8.125 -9.953 1.00 69.00 106 ASN A C 1
ATOM 810 O O . ASN A 1 106 ? 1.533 -8.208 -11.091 1.00 69.00 106 ASN A O 1
ATOM 814 N N . TYR A 1 107 ? 2.390 -6.971 -9.403 1.00 70.88 107 TYR A N 1
ATOM 815 C CA . TYR A 1 107 ? 2.311 -5.745 -10.155 1.00 70.88 107 TYR A CA 1
ATOM 816 C C . TYR A 1 107 ? 3.246 -5.868 -11.343 1.00 70.88 107 TYR A C 1
ATOM 818 O O . TYR A 1 107 ? 4.474 -5.933 -11.218 1.00 70.88 107 TYR A O 1
ATOM 826 N N . ARG A 1 108 ? 2.618 -5.970 -12.510 1.00 63.97 108 ARG A N 1
ATOM 827 C CA . ARG A 1 108 ? 3.288 -5.837 -13.783 1.00 63.97 108 ARG A CA 1
ATOM 828 C C . ARG A 1 108 ? 3.273 -4.350 -14.074 1.00 63.97 108 ARG A C 1
ATOM 830 O O . ARG A 1 108 ? 2.187 -3.845 -14.378 1.00 63.97 108 ARG A O 1
ATOM 837 N N . PRO A 1 109 ? 4.413 -3.643 -13.985 1.00 56.81 109 PRO A N 1
ATOM 838 C CA . PRO A 1 109 ? 4.500 -2.355 -14.649 1.00 56.81 109 PRO A CA 1
ATOM 839 C C . PRO A 1 109 ? 4.012 -2.586 -16.074 1.00 56.81 109 PRO A C 1
ATOM 841 O O . PRO A 1 109 ? 4.462 -3.537 -16.716 1.00 56.81 109 PRO A O 1
ATOM 844 N N . SER A 1 110 ? 2.961 -1.867 -16.479 1.00 51.38 110 SER A N 1
ATOM 845 C CA . SER A 1 110 ? 2.225 -2.171 -17.703 1.00 51.38 110 SER A CA 1
ATOM 846 C C . SER A 1 110 ? 3.218 -2.469 -18.811 1.00 51.38 110 SER A C 1
ATOM 848 O O . SER A 1 110 ? 4.032 -1.606 -19.142 1.00 51.38 110 SER A O 1
ATOM 850 N N . SER A 1 111 ? 3.156 -3.677 -19.367 1.00 42.78 111 SER A N 1
ATOM 851 C CA . SER A 1 111 ? 3.736 -3.958 -20.666 1.00 42.78 111 SER A CA 1
ATOM 852 C C . SER A 1 111 ? 3.021 -3.048 -21.657 1.00 42.78 111 SER A C 1
ATOM 854 O O . SER A 1 111 ? 1.957 -3.371 -22.173 1.00 42.78 111 SER A O 1
ATOM 856 N N . PHE A 1 112 ? 3.541 -1.832 -21.765 1.00 47.28 112 PHE A N 1
ATOM 857 C CA . PHE A 1 112 ? 3.863 -1.169 -23.000 1.00 47.28 112 PHE A CA 1
ATOM 858 C C . PHE A 1 112 ? 3.092 -1.709 -24.210 1.00 47.28 112 PHE A C 1
ATOM 860 O O . PHE A 1 112 ? 3.433 -2.766 -24.739 1.00 47.28 112 PHE A O 1
ATOM 867 N N . ASP A 1 113 ? 2.100 -0.952 -24.680 1.00 45.75 113 ASP A N 1
ATOM 868 C CA . ASP A 1 113 ? 1.370 -1.186 -25.937 1.00 45.75 113 ASP A CA 1
ATOM 869 C C . ASP A 1 113 ? 2.253 -0.903 -27.177 1.00 45.75 113 ASP A C 1
ATOM 871 O O . ASP A 1 113 ? 1.903 -0.166 -28.090 1.00 45.75 113 ASP A O 1
ATOM 875 N N . GLY A 1 114 ? 3.500 -1.381 -27.171 1.00 44.28 114 GLY A N 1
ATOM 876 C CA . GLY A 1 114 ? 4.414 -1.313 -28.314 1.00 44.28 114 GLY A CA 1
ATOM 877 C C . GLY A 1 114 ? 4.919 0.077 -28.752 1.00 44.28 114 GLY A C 1
ATOM 878 O O . GLY A 1 114 ? 5.777 0.121 -29.630 1.00 44.28 114 GLY A O 1
ATOM 879 N N . SER A 1 115 ? 4.459 1.193 -28.168 1.00 44.47 115 SER A N 1
ATOM 880 C CA . SER A 1 115 ? 4.496 2.517 -28.835 1.00 44.47 115 SER A CA 1
ATOM 881 C C . SER A 1 115 ? 5.621 3.523 -28.457 1.00 44.47 115 SER A C 1
ATOM 883 O O . SER A 1 115 ? 5.935 4.409 -29.241 1.00 44.47 115 SER A O 1
ATOM 885 N N . LEU A 1 116 ? 6.317 3.415 -27.321 1.00 43.97 116 LEU A N 1
ATOM 886 C CA . LEU A 1 116 ? 7.400 4.338 -26.870 1.00 43.97 116 LEU A CA 1
ATOM 887 C C . LEU A 1 116 ? 8.679 3.658 -26.298 1.00 43.97 116 LEU A C 1
ATOM 889 O O . LEU A 1 116 ? 8.865 3.538 -25.090 1.00 43.97 116 LEU A O 1
ATOM 893 N N . ARG A 1 117 ? 9.598 3.197 -27.155 1.00 45.06 117 ARG A N 1
ATOM 894 C CA . ARG A 1 117 ? 10.784 2.395 -26.763 1.00 45.06 117 ARG A CA 1
ATOM 895 C C . ARG A 1 117 ? 11.945 3.162 -26.089 1.00 45.06 117 ARG A C 1
ATOM 897 O O . ARG A 1 117 ? 13.074 2.689 -26.159 1.00 45.06 117 ARG A O 1
ATOM 904 N N . SER A 1 118 ? 11.748 4.324 -25.460 1.00 47.97 118 SER A N 1
ATOM 905 C CA . SER A 1 118 ? 12.914 5.097 -24.973 1.00 47.97 118 SER A CA 1
ATOM 906 C C . SER A 1 118 ? 12.786 5.826 -23.637 1.00 47.97 118 SER A C 1
ATOM 908 O O . SER A 1 118 ? 13.666 6.627 -23.324 1.00 47.97 118 SER A O 1
ATOM 910 N N . SER A 1 119 ? 11.746 5.591 -22.837 1.00 56.06 119 SER A N 1
ATOM 911 C CA . SER A 1 119 ? 11.624 6.244 -21.526 1.00 56.06 119 SER A CA 1
ATOM 912 C C . SER A 1 119 ? 11.296 5.250 -20.421 1.00 56.06 119 SER A C 1
ATOM 914 O O . SER A 1 119 ? 10.342 4.483 -20.546 1.00 56.06 119 SER A O 1
ATOM 916 N N . ASN A 1 120 ? 12.057 5.309 -19.326 1.00 66.06 120 ASN A N 1
ATOM 917 C CA . ASN A 1 120 ? 11.767 4.587 -18.089 1.00 66.06 120 ASN A CA 1
ATOM 918 C C . ASN A 1 120 ? 10.316 4.837 -17.665 1.00 66.06 120 ASN A C 1
ATOM 920 O O . ASN A 1 120 ? 9.877 5.990 -17.602 1.00 66.06 120 ASN A O 1
ATOM 924 N N . THR A 1 121 ? 9.576 3.773 -17.360 1.00 73.38 121 THR A N 1
ATOM 925 C CA . THR A 1 121 ? 8.166 3.904 -16.974 1.00 73.38 121 THR A CA 1
ATOM 926 C C . THR A 1 121 ? 8.082 4.116 -15.468 1.00 73.38 121 THR A C 1
ATOM 928 O O . THR A 1 121 ? 8.630 3.327 -14.701 1.00 73.38 121 THR A O 1
ATOM 931 N N . LEU A 1 122 ? 7.405 5.182 -15.028 1.00 77.00 122 LEU A N 1
ATOM 932 C CA . LEU A 1 122 ? 7.102 5.379 -13.611 1.00 77.00 122 LEU A CA 1
ATOM 933 C C . LEU A 1 122 ? 6.005 4.409 -13.193 1.00 77.00 122 LEU A C 1
ATOM 935 O O . LEU A 1 122 ? 4.905 4.430 -13.743 1.00 77.00 122 LEU A O 1
ATOM 939 N N . ILE A 1 123 ? 6.325 3.566 -12.222 1.00 77.25 123 ILE A N 1
ATOM 940 C CA . ILE A 1 123 ? 5.494 2.415 -11.874 1.00 77.25 123 ILE A CA 1
ATOM 941 C C . ILE A 1 123 ? 5.077 2.427 -10.398 1.00 77.25 123 ILE A C 1
ATOM 943 O O . ILE A 1 123 ? 4.092 1.784 -10.052 1.00 77.25 123 ILE A O 1
ATOM 947 N N . GLY A 1 124 ? 5.745 3.229 -9.567 1.00 81.44 124 GLY A N 1
ATOM 948 C CA . GLY A 1 124 ? 5.397 3.504 -8.172 1.00 81.44 124 GLY A CA 1
ATOM 949 C C . GLY A 1 124 ? 5.963 4.856 -7.728 1.00 81.44 124 GLY A C 1
ATOM 950 O O . GLY A 1 124 ? 7.062 5.213 -8.152 1.00 81.44 124 GLY A O 1
ATOM 951 N N . ASP A 1 125 ? 5.240 5.598 -6.8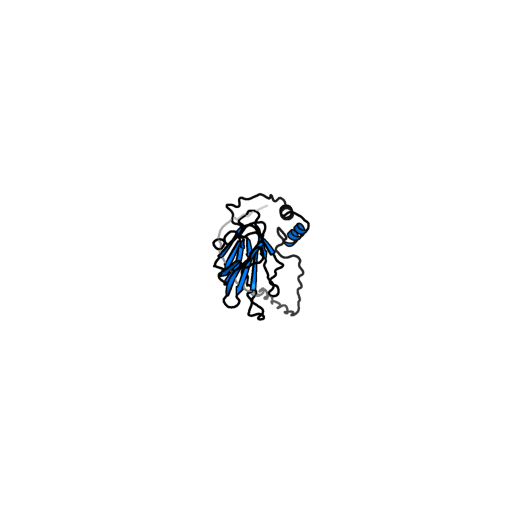88 1.00 87.00 125 ASP A N 1
ATOM 952 C CA . ASP A 1 125 ? 5.731 6.817 -6.218 1.00 87.00 125 ASP A CA 1
ATOM 953 C C . ASP A 1 125 ? 5.301 6.757 -4.747 1.00 87.00 125 ASP A C 1
ATOM 955 O O . ASP A 1 125 ? 4.106 6.700 -4.448 1.00 87.00 125 ASP A O 1
ATOM 959 N N . ILE A 1 126 ? 6.275 6.719 -3.841 1.00 91.88 126 ILE A N 1
ATOM 960 C CA . ILE A 1 126 ? 6.073 6.707 -2.389 1.00 91.88 126 ILE A CA 1
ATOM 961 C C . ILE A 1 126 ? 6.596 8.025 -1.840 1.00 91.88 126 ILE A C 1
ATOM 963 O O . ILE A 1 126 ? 7.735 8.403 -2.099 1.00 91.88 126 ILE A O 1
ATOM 967 N N . ILE A 1 127 ? 5.771 8.721 -1.068 1.00 93.56 127 ILE A N 1
ATOM 968 C CA . ILE A 1 127 ? 6.077 10.049 -0.544 1.00 93.56 127 ILE A CA 1
ATOM 969 C C . ILE A 1 127 ? 5.905 10.004 0.967 1.00 93.56 127 ILE A C 1
ATOM 971 O O . ILE A 1 127 ? 4.832 9.653 1.463 1.00 93.56 127 ILE A O 1
ATOM 975 N N . GLY A 1 128 ? 6.942 10.376 1.712 1.00 94.81 128 GLY A N 1
ATOM 976 C CA . GLY A 1 128 ? 6.793 10.577 3.148 1.00 94.81 128 GLY A CA 1
ATOM 977 C C . GLY A 1 128 ? 6.090 11.897 3.425 1.00 94.81 128 GLY A C 1
ATOM 978 O O . GLY A 1 128 ? 6.512 12.940 2.934 1.00 94.81 128 GLY A O 1
ATOM 979 N N . VAL A 1 129 ? 5.016 11.875 4.207 1.00 94.94 129 VAL A N 1
ATOM 980 C CA . VAL A 1 129 ? 4.264 13.076 4.592 1.00 94.94 129 VAL A CA 1
ATOM 981 C C . VAL A 1 129 ? 4.161 13.179 6.111 1.00 94.94 129 VAL A C 1
ATOM 983 O O . VAL A 1 129 ? 4.150 12.170 6.814 1.00 94.94 129 VAL A O 1
ATOM 986 N N . GLY A 1 130 ? 4.090 14.405 6.628 1.00 94.38 130 GLY A N 1
ATOM 987 C CA . GLY A 1 130 ? 3.958 14.692 8.061 1.00 94.38 130 GLY A CA 1
ATOM 988 C C . GLY A 1 130 ? 5.271 14.673 8.850 1.00 94.38 130 GLY A C 1
ATOM 989 O O . GLY A 1 130 ? 5.454 15.537 9.698 1.00 94.38 130 GLY A O 1
ATOM 990 N N . GLY A 1 131 ? 6.201 13.766 8.546 1.00 93.31 131 GLY A N 1
ATOM 991 C CA . GLY A 1 131 ? 7.483 13.678 9.248 1.00 93.31 131 GLY A CA 1
ATOM 992 C C . GLY A 1 131 ? 8.571 12.955 8.453 1.00 93.31 131 GLY A C 1
ATOM 993 O O . GLY A 1 131 ? 8.408 12.656 7.268 1.00 93.31 131 GLY A O 1
ATOM 994 N N . GLU A 1 132 ? 9.695 12.688 9.118 1.00 96.50 132 GLU A N 1
ATOM 995 C CA . GLU A 1 132 ? 10.866 12.045 8.516 1.00 96.50 132 GLU A CA 1
ATOM 996 C C . GLU A 1 132 ? 10.646 10.547 8.274 1.00 96.50 132 GLU A C 1
ATOM 998 O O . GLU A 1 132 ? 9.936 9.864 9.024 1.00 96.50 132 GLU A O 1
ATOM 1003 N N . TRP A 1 133 ? 11.292 10.028 7.236 1.00 96.56 133 TRP A N 1
ATOM 1004 C CA . TRP A 1 133 ? 11.272 8.622 6.832 1.00 96.56 133 TRP A CA 1
ATOM 1005 C C . TRP A 1 133 ? 12.622 8.232 6.221 1.00 96.56 133 TRP A C 1
ATOM 1007 O O . TRP A 1 133 ? 13.449 9.095 5.958 1.00 96.56 133 TRP A O 1
ATOM 1017 N N . ALA A 1 134 ? 12.886 6.948 6.002 1.00 95.56 134 ALA A N 1
ATOM 1018 C CA . ALA A 1 134 ? 14.109 6.496 5.339 1.00 95.56 134 ALA A CA 1
ATOM 1019 C C . ALA A 1 134 ? 13.889 5.187 4.579 1.00 95.56 134 ALA A C 1
ATOM 1021 O O . ALA A 1 134 ? 12.892 4.496 4.790 1.00 95.56 134 ALA A O 1
ATOM 1022 N N . ILE A 1 135 ? 14.846 4.828 3.724 1.00 94.56 135 ILE A N 1
ATOM 1023 C CA . ILE A 1 135 ? 14.989 3.466 3.212 1.00 94.56 135 ILE A CA 1
ATOM 1024 C C . ILE A 1 135 ? 16.046 2.768 4.066 1.00 94.56 135 ILE A C 1
ATOM 1026 O O . ILE A 1 135 ? 17.212 3.175 4.079 1.00 94.56 135 ILE A O 1
ATOM 1030 N N . ALA A 1 136 ? 15.639 1.718 4.777 1.00 92.06 136 ALA A N 1
ATOM 1031 C CA . ALA A 1 136 ? 16.511 0.978 5.676 1.00 92.06 136 ALA A CA 1
ATOM 1032 C C . ALA A 1 136 ? 17.776 0.499 4.944 1.00 92.06 136 ALA A C 1
ATOM 1034 O O . ALA A 1 136 ? 17.701 -0.137 3.894 1.00 92.06 136 ALA A O 1
ATOM 1035 N N . GLY A 1 137 ? 18.945 0.840 5.491 1.00 85.75 137 GLY A N 1
ATOM 1036 C CA . GLY A 1 137 ? 20.247 0.446 4.945 1.00 85.75 137 GLY A CA 1
ATOM 1037 C C . GLY A 1 137 ? 20.681 1.158 3.656 1.00 85.75 137 GLY A C 1
ATOM 1038 O O . GLY A 1 137 ? 21.802 0.926 3.215 1.00 85.75 137 GLY A O 1
ATOM 1039 N N . ALA A 1 138 ? 19.848 2.026 3.070 1.00 86.25 138 ALA A N 1
ATOM 1040 C CA . ALA A 1 138 ? 20.171 2.740 1.831 1.00 86.25 138 ALA A CA 1
ATOM 1041 C C . ALA A 1 138 ? 20.267 4.263 2.009 1.00 86.25 138 ALA A C 1
ATOM 1043 O O . ALA A 1 138 ? 21.051 4.903 1.310 1.00 86.25 138 ALA A O 1
ATOM 1044 N N . THR A 1 139 ? 19.504 4.860 2.933 1.00 89.12 139 THR A N 1
ATOM 1045 C CA . THR A 1 139 ? 19.489 6.320 3.134 1.00 89.12 139 THR A CA 1
ATOM 1046 C C . THR A 1 139 ? 19.576 6.715 4.605 1.00 89.12 139 THR A C 1
ATOM 1048 O O . THR A 1 139 ? 19.175 5.964 5.493 1.00 89.12 139 THR A O 1
ATOM 1051 N N . GLY A 1 140 ? 20.034 7.945 4.860 1.00 91.69 140 GLY A N 1
ATOM 1052 C CA . GLY A 1 140 ? 19.739 8.649 6.112 1.00 91.69 140 GLY A CA 1
ATOM 1053 C C . GLY A 1 140 ? 18.281 9.142 6.171 1.00 91.69 140 GLY A C 1
ATOM 1054 O O . GLY A 1 140 ? 17.496 8.829 5.266 1.00 91.69 140 GLY A O 1
ATOM 1055 N N . PRO A 1 141 ? 17.911 9.916 7.211 1.00 94.88 141 PRO A N 1
ATOM 1056 C CA . PRO A 1 141 ? 16.591 10.533 7.317 1.00 94.88 141 PRO A CA 1
ATOM 1057 C C . PRO A 1 141 ? 16.288 11.435 6.117 1.00 94.88 141 PRO A C 1
ATOM 1059 O O . PRO A 1 141 ? 17.056 12.335 5.781 1.00 94.88 141 PRO A O 1
ATOM 1062 N N . LEU A 1 142 ? 15.150 11.186 5.481 1.00 95.44 142 LEU A N 1
ATOM 1063 C CA . LEU A 1 142 ? 14.580 11.980 4.405 1.00 95.44 142 LEU A CA 1
ATOM 1064 C C . LEU A 1 142 ? 13.446 12.844 4.975 1.00 95.44 142 LEU A C 1
ATOM 1066 O O . LEU A 1 142 ? 12.630 12.343 5.760 1.00 95.44 142 LEU A O 1
ATOM 1070 N N . PRO A 1 143 ? 13.360 14.129 4.592 1.00 95.31 143 PRO A N 1
ATOM 1071 C CA . PRO A 1 143 ? 12.317 15.016 5.084 1.00 95.31 143 PRO A CA 1
ATOM 1072 C C . PRO A 1 143 ? 10.943 14.655 4.505 1.00 95.31 143 PRO A C 1
ATOM 1074 O O . PRO A 1 143 ? 10.821 13.992 3.467 1.00 95.31 143 PRO A O 1
ATOM 1077 N N . ALA A 1 144 ? 9.890 15.159 5.151 1.00 95.75 144 ALA A N 1
ATOM 1078 C CA . ALA A 1 144 ? 8.551 15.139 4.575 1.00 95.75 144 ALA A CA 1
ATOM 1079 C C . ALA A 1 144 ? 8.550 15.846 3.206 1.00 95.75 144 ALA A C 1
ATOM 1081 O O . ALA A 1 144 ? 9.173 16.891 3.028 1.00 95.75 144 ALA A O 1
ATOM 1082 N N . GLY A 1 145 ? 7.852 15.267 2.234 1.00 93.44 145 GLY A N 1
ATOM 1083 C CA . GLY A 1 145 ? 7.818 15.716 0.844 1.00 93.44 145 GLY A CA 1
ATOM 1084 C C . GLY A 1 145 ? 8.860 15.052 -0.057 1.00 93.44 145 GLY A C 1
ATOM 1085 O O . GLY A 1 145 ? 8.657 15.037 -1.270 1.00 93.44 145 GLY A O 1
ATOM 1086 N N . ALA A 1 146 ? 9.923 14.454 0.497 1.00 95.06 146 ALA A N 1
ATOM 1087 C CA . ALA A 1 146 ? 10.828 13.619 -0.291 1.00 95.06 146 ALA A CA 1
ATOM 1088 C C . ALA A 1 146 ? 10.087 12.393 -0.849 1.00 95.06 146 ALA A C 1
ATOM 1090 O O . ALA A 1 146 ? 9.128 11.896 -0.244 1.00 95.06 146 ALA A O 1
ATOM 1091 N N . ARG A 1 147 ? 10.540 11.899 -2.005 1.00 94.06 147 ARG A N 1
ATOM 1092 C CA . ARG A 1 147 ? 9.843 10.888 -2.807 1.00 94.06 147 ARG A CA 1
ATOM 1093 C C . ARG A 1 147 ? 10.786 9.776 -3.251 1.00 94.06 147 ARG A C 1
ATOM 1095 O O . ARG A 1 147 ? 11.925 10.028 -3.640 1.00 94.06 147 ARG A O 1
ATOM 1102 N N . LEU A 1 148 ? 10.269 8.557 -3.260 1.00 93.38 148 LEU A N 1
ATOM 1103 C CA . LEU A 1 148 ? 10.864 7.372 -3.859 1.00 93.38 148 LEU A CA 1
ATOM 1104 C C . LEU A 1 148 ? 10.046 6.998 -5.088 1.00 93.38 148 LEU A C 1
ATOM 1106 O O . LEU A 1 148 ? 8.872 6.655 -4.978 1.00 93.38 148 LEU A O 1
ATOM 1110 N N . ARG A 1 149 ? 10.685 7.008 -6.254 1.00 89.81 149 ARG A N 1
ATOM 1111 C CA . ARG A 1 149 ? 10.096 6.566 -7.516 1.00 89.81 149 ARG A CA 1
ATOM 1112 C C . ARG A 1 149 ? 10.656 5.225 -7.942 1.00 89.81 149 ARG A C 1
ATOM 1114 O O . ARG A 1 149 ? 11.867 5.035 -7.961 1.00 89.81 149 ARG A O 1
ATOM 1121 N N . LEU A 1 150 ? 9.771 4.324 -8.338 1.00 86.31 150 LEU A N 1
ATOM 1122 C CA . LEU A 1 150 ? 10.125 3.066 -8.979 1.00 86.31 150 LEU A CA 1
ATOM 1123 C C . LEU A 1 150 ? 10.033 3.258 -10.492 1.00 86.31 150 LEU A C 1
ATOM 1125 O O . LEU A 1 150 ? 8.976 3.620 -11.014 1.00 86.31 150 LEU A O 1
ATOM 1129 N N . LEU A 1 151 ? 11.151 3.045 -11.178 1.00 83.38 151 LEU A N 1
ATOM 1130 C CA . LEU A 1 151 ? 11.304 3.228 -12.615 1.00 83.38 151 LEU A CA 1
ATOM 1131 C C . LEU A 1 151 ? 11.608 1.883 -13.274 1.00 83.38 151 LEU A C 1
ATOM 1133 O O . LEU A 1 151 ? 12.675 1.311 -13.051 1.00 83.38 151 LEU A O 1
ATOM 1137 N N . ASP A 1 152 ? 10.681 1.389 -14.086 1.00 79.75 152 ASP A N 1
ATOM 1138 C CA . ASP A 1 152 ? 10.871 0.166 -14.865 1.00 79.75 152 ASP A CA 1
ATOM 1139 C C . ASP A 1 152 ? 11.674 0.445 -16.137 1.00 79.75 152 ASP A C 1
ATOM 1141 O O . ASP A 1 152 ? 11.406 1.427 -16.844 1.00 79.75 152 ASP A O 1
ATOM 1145 N N . HIS A 1 153 ? 12.646 -0.424 -16.415 1.00 76.81 153 HIS A N 1
ATOM 1146 C CA . HIS A 1 153 ? 13.461 -0.410 -17.624 1.00 76.81 153 HIS A CA 1
ATOM 1147 C C . HIS A 1 153 ? 12.976 -1.529 -18.557 1.00 76.81 153 HIS A C 1
ATOM 1149 O O . HIS A 1 153 ? 13.351 -2.698 -18.402 1.00 76.81 153 HIS A O 1
ATOM 1155 N N . PRO A 1 154 ? 12.112 -1.201 -19.536 1.00 61.62 154 PRO A N 1
ATOM 1156 C CA . PRO A 1 154 ? 11.570 -2.201 -20.441 1.00 61.62 154 PRO A CA 1
ATOM 1157 C C . PRO A 1 154 ? 12.686 -2.734 -21.350 1.00 61.62 154 PRO A C 1
ATOM 1159 O O . PRO A 1 154 ? 13.131 -2.056 -22.274 1.00 61.62 154 PRO A O 1
ATOM 1162 N N . GLY A 1 155 ? 13.137 -3.962 -21.091 1.00 62.38 155 GLY A N 1
ATOM 1163 C CA . GLY A 1 155 ? 14.112 -4.672 -21.926 1.00 62.38 155 GLY A CA 1
ATOM 1164 C C . GLY A 1 155 ? 15.136 -5.497 -21.151 1.00 62.38 155 GLY A C 1
ATOM 1165 O O . GLY A 1 155 ? 15.493 -6.580 -21.602 1.00 62.38 155 GLY A O 1
ATOM 1166 N N . ASP A 1 156 ? 15.565 -5.032 -19.979 1.00 68.19 156 ASP A N 1
ATOM 1167 C CA . ASP A 1 156 ? 16.528 -5.736 -19.118 1.00 68.19 156 ASP A CA 1
ATOM 1168 C C . ASP A 1 156 ? 15.904 -6.236 -17.799 1.00 68.19 156 ASP A C 1
ATOM 1170 O O . ASP A 1 156 ? 16.554 -6.946 -17.030 1.00 68.19 156 ASP A O 1
ATOM 1174 N N . GLY A 1 157 ? 14.633 -5.896 -17.540 1.00 68.50 157 GLY A N 1
ATOM 1175 C CA . GLY A 1 157 ? 13.906 -6.290 -16.329 1.00 68.50 157 GLY A CA 1
ATOM 1176 C C . GLY A 1 157 ? 14.413 -5.590 -15.064 1.00 68.50 157 GLY A C 1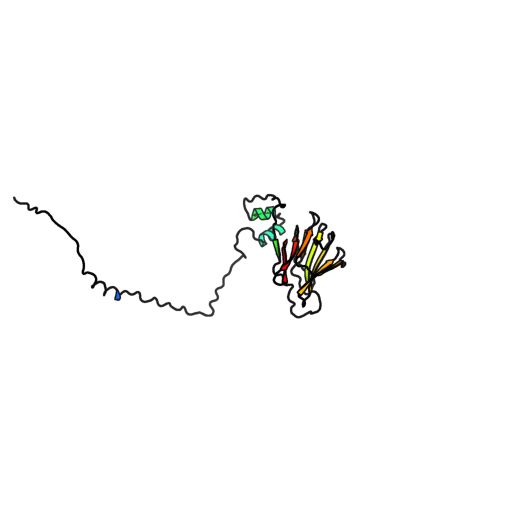
ATOM 1177 O O . GLY A 1 157 ? 14.096 -6.003 -13.935 1.00 68.50 157 GLY A O 1
ATOM 1178 N N . ARG A 1 158 ? 15.231 -4.542 -15.219 1.00 77.88 158 ARG A N 1
ATOM 1179 C CA . ARG A 1 158 ? 15.726 -3.741 -14.105 1.00 77.88 158 ARG A CA 1
ATOM 1180 C C . ARG A 1 158 ? 14.658 -2.757 -13.662 1.00 77.88 158 ARG A C 1
ATOM 1182 O O . ARG A 1 158 ? 13.952 -2.139 -14.448 1.00 77.88 158 ARG A O 1
ATOM 1189 N N . VAL A 1 159 ? 14.574 -2.601 -12.348 1.00 83.19 159 VAL A N 1
ATOM 1190 C CA . VAL A 1 159 ? 13.749 -1.568 -11.727 1.00 83.19 159 VAL A CA 1
ATOM 1191 C C . VAL A 1 159 ? 14.716 -0.699 -10.956 1.00 83.19 159 VAL A C 1
ATOM 1193 O O . VAL A 1 159 ? 15.460 -1.223 -10.132 1.00 83.19 159 VAL A O 1
ATOM 1196 N N . THR A 1 160 ? 14.730 0.595 -11.233 1.00 88.25 160 THR A N 1
ATOM 1197 C CA . THR A 1 160 ? 15.565 1.559 -10.520 1.00 88.25 160 THR A CA 1
ATOM 1198 C C . THR A 1 160 ? 14.711 2.300 -9.513 1.00 88.25 160 THR A C 1
ATOM 1200 O O . THR A 1 160 ? 13.602 2.743 -9.811 1.00 88.25 160 THR A O 1
ATOM 1203 N N . VAL A 1 161 ? 15.249 2.438 -8.314 1.00 90.94 161 VAL A N 1
ATOM 1204 C CA . VAL A 1 161 ? 14.740 3.314 -7.277 1.00 90.94 161 VAL A CA 1
ATOM 1205 C C . VAL A 1 161 ? 15.393 4.675 -7.468 1.00 90.94 161 VAL A C 1
ATOM 1207 O O . VAL A 1 161 ? 16.615 4.788 -7.410 1.00 90.94 161 VAL A O 1
ATOM 1210 N N . ARG A 1 162 ? 14.577 5.702 -7.697 1.00 92.00 162 ARG A N 1
ATOM 1211 C CA . ARG A 1 162 ? 14.998 7.099 -7.793 1.00 92.00 162 ARG A CA 1
ATOM 1212 C C . ARG A 1 162 ? 14.502 7.878 -6.590 1.00 92.00 162 ARG A C 1
ATOM 1214 O O . ARG A 1 162 ? 13.296 7.966 -6.367 1.00 92.00 162 ARG A O 1
ATOM 1221 N N . LEU A 1 163 ? 15.420 8.496 -5.864 1.00 93.69 163 LEU A N 1
ATOM 1222 C CA . LEU A 1 163 ? 15.114 9.407 -4.773 1.00 93.69 163 LEU A CA 1
ATOM 1223 C C . LEU A 1 163 ? 15.096 10.849 -5.257 1.00 93.69 163 LEU A C 1
ATOM 1225 O O . LEU A 1 163 ? 15.989 11.302 -5.979 1.00 93.69 163 LEU A O 1
ATOM 1229 N N . ILE A 1 164 ? 14.056 11.556 -4.840 1.00 93.19 164 ILE A N 1
ATOM 1230 C CA . ILE A 1 164 ? 13.825 12.964 -5.125 1.00 93.19 164 ILE A CA 1
ATOM 1231 C C . ILE A 1 164 ? 13.597 13.668 -3.790 1.00 93.19 164 ILE A C 1
ATOM 1233 O O . ILE A 1 164 ? 12.847 13.169 -2.950 1.00 93.19 164 ILE A O 1
ATOM 1237 N N . ASP A 1 165 ? 14.235 14.811 -3.581 1.00 93.06 165 ASP A N 1
ATOM 1238 C CA . ASP A 1 165 ? 14.032 15.600 -2.371 1.00 93.06 165 ASP A CA 1
ATOM 1239 C C . ASP A 1 165 ? 12.648 16.282 -2.348 1.00 93.06 165 ASP A C 1
ATOM 1241 O O . ASP A 1 165 ? 11.851 16.196 -3.289 1.00 93.06 165 ASP A O 1
ATOM 1245 N N . ALA A 1 166 ? 12.349 16.985 -1.255 1.00 91.44 166 ALA A N 1
ATOM 1246 C CA . ALA A 1 166 ? 11.086 17.707 -1.106 1.00 91.44 166 ALA A CA 1
ATOM 1247 C C . ALA A 1 166 ? 10.922 18.884 -2.091 1.00 91.44 166 ALA A C 1
ATOM 1249 O O . ALA A 1 166 ? 9.797 19.313 -2.346 1.00 91.44 166 ALA A O 1
ATOM 1250 N N . ALA A 1 167 ? 12.019 19.396 -2.657 1.00 91.19 167 ALA A N 1
ATOM 1251 C CA . ALA A 1 167 ? 12.019 20.454 -3.664 1.00 91.19 167 ALA A CA 1
ATOM 1252 C C . ALA A 1 167 ? 11.880 19.914 -5.102 1.00 91.19 167 ALA A C 1
ATOM 1254 O O . ALA A 1 167 ? 11.760 20.696 -6.046 1.00 91.19 167 ALA A O 1
ATOM 1255 N N . GLY A 1 168 ? 11.873 18.591 -5.290 1.00 88.12 168 GLY A N 1
ATOM 1256 C CA . GLY A 1 168 ? 11.804 17.958 -6.603 1.00 88.12 168 GLY A CA 1
ATOM 1257 C C . GLY A 1 168 ? 13.166 17.721 -7.265 1.00 88.12 168 GLY A C 1
ATOM 1258 O O . GLY A 1 168 ? 13.200 17.317 -8.429 1.00 88.12 168 GLY A O 1
ATOM 1259 N N . GLN A 1 169 ? 14.277 17.954 -6.563 1.00 90.81 169 GLN A N 1
ATOM 1260 C CA . GLN A 1 169 ? 15.627 17.695 -7.060 1.00 90.81 169 GLN A CA 1
ATOM 1261 C C . GLN A 1 169 ? 15.982 16.215 -6.933 1.00 90.81 169 GLN A C 1
ATOM 1263 O O . GLN A 1 169 ? 15.639 15.542 -5.961 1.00 90.81 169 GLN A O 1
ATOM 1268 N N . HIS A 1 170 ? 16.700 15.703 -7.929 1.00 92.12 170 HIS A N 1
ATOM 1269 C CA . HIS A 1 170 ? 17.247 14.351 -7.893 1.00 92.12 170 HIS A CA 1
ATOM 1270 C C . HIS A 1 170 ? 18.306 14.219 -6.792 1.00 92.12 170 HIS A C 1
ATOM 1272 O O . HIS A 1 170 ? 19.154 15.095 -6.650 1.00 92.12 170 HIS A O 1
ATOM 1278 N N . MET A 1 171 ? 18.261 13.121 -6.033 1.00 91.19 171 MET A N 1
ATOM 1279 C CA . MET A 1 171 ? 19.230 12.837 -4.970 1.00 91.19 171 MET A CA 1
ATOM 1280 C C . MET A 1 171 ? 20.123 11.641 -5.301 1.00 91.19 171 MET A C 1
ATOM 1282 O O . MET A 1 171 ? 21.345 11.736 -5.236 1.00 91.19 171 MET A O 1
ATOM 1286 N N . LEU A 1 172 ? 19.510 10.493 -5.599 1.00 91.50 172 LEU A N 1
ATOM 1287 C CA . LEU A 1 172 ? 20.206 9.218 -5.759 1.00 91.50 172 LEU A CA 1
ATOM 1288 C C . LEU A 1 172 ? 19.369 8.264 -6.610 1.00 91.50 172 LEU A C 1
ATOM 1290 O O . LEU A 1 172 ? 18.154 8.196 -6.436 1.00 91.50 172 LEU A O 1
ATOM 1294 N N . ASP A 1 173 ? 20.034 7.493 -7.468 1.00 91.88 173 ASP A N 1
ATOM 1295 C CA . ASP A 1 173 ? 19.452 6.344 -8.163 1.00 91.88 173 ASP A CA 1
ATOM 1296 C C . ASP A 1 173 ? 20.209 5.069 -7.768 1.00 91.88 173 ASP A C 1
ATOM 1298 O O . ASP A 1 173 ? 21.437 5.074 -7.676 1.00 91.88 173 ASP A O 1
ATOM 1302 N N . PHE A 1 174 ? 19.488 3.970 -7.565 1.00 90.56 174 PHE A N 1
ATOM 1303 C CA . PHE A 1 174 ? 20.072 2.639 -7.392 1.00 90.56 174 PHE A CA 1
ATOM 1304 C C . PHE A 1 174 ? 19.118 1.559 -7.901 1.00 90.56 174 PHE A C 1
ATOM 1306 O O . PHE A 1 174 ? 17.908 1.764 -7.978 1.00 90.56 174 PHE A O 1
ATOM 1313 N N . ASP A 1 175 ? 19.644 0.394 -8.269 1.00 88.88 175 ASP A N 1
ATOM 1314 C CA . ASP A 1 175 ? 18.793 -0.728 -8.669 1.00 88.88 175 ASP A CA 1
ATOM 1315 C C . ASP A 1 175 ? 18.026 -1.277 -7.473 1.00 88.88 175 ASP A C 1
ATOM 1317 O O . ASP A 1 175 ? 18.602 -1.473 -6.406 1.00 88.88 175 ASP A O 1
ATOM 1321 N N . LEU A 1 176 ? 16.738 -1.565 -7.668 1.00 86.75 176 LEU A N 1
ATOM 1322 C CA . LEU A 1 176 ? 15.894 -2.186 -6.658 1.00 86.75 176 LEU A CA 1
ATOM 1323 C C . LEU A 1 176 ? 16.520 -3.533 -6.243 1.00 86.75 176 LEU A C 1
ATOM 1325 O O . LEU A 1 176 ? 16.561 -4.450 -7.074 1.00 86.75 176 LEU A O 1
ATOM 1329 N N . PRO A 1 177 ? 16.995 -3.670 -4.989 1.00 86.50 177 PRO A N 1
ATOM 1330 C CA . PRO A 1 177 ? 17.494 -4.939 -4.472 1.00 86.50 177 PRO A CA 1
ATOM 1331 C C . PRO A 1 177 ? 16.347 -5.949 -4.304 1.00 86.50 177 PRO A C 1
ATOM 1333 O O . PRO A 1 177 ? 15.195 -5.689 -4.653 1.00 86.50 177 PRO A O 1
ATOM 1336 N N . SER A 1 178 ? 16.646 -7.123 -3.741 1.00 84.81 178 SER A N 1
ATOM 1337 C CA . SER A 1 178 ? 15.623 -8.138 -3.458 1.00 84.81 178 SER A CA 1
ATOM 1338 C C . SER A 1 178 ? 14.499 -7.615 -2.561 1.00 84.81 178 SER A C 1
ATOM 1340 O O . SER A 1 178 ? 13.361 -8.030 -2.740 1.00 84.81 178 SER A O 1
ATOM 1342 N N . LEU A 1 179 ? 14.799 -6.699 -1.637 1.00 89.19 179 LEU A N 1
ATOM 1343 C CA . LEU A 1 179 ? 13.849 -6.066 -0.728 1.00 89.19 179 LEU A CA 1
ATOM 1344 C C . LEU A 1 179 ? 14.347 -4.669 -0.353 1.00 89.19 179 LEU A C 1
ATOM 1346 O O . LEU A 1 179 ? 15.510 -4.507 0.013 1.00 89.19 179 LEU A O 1
ATOM 1350 N N . ILE A 1 180 ? 13.448 -3.690 -0.366 1.00 93.31 180 ILE A N 1
ATOM 1351 C CA . ILE A 1 180 ? 13.629 -2.420 0.337 1.00 93.31 180 ILE A CA 1
ATOM 1352 C C . ILE A 1 180 ? 12.573 -2.284 1.427 1.00 93.31 180 ILE A C 1
ATOM 1354 O O . ILE A 1 180 ? 11.410 -2.652 1.238 1.00 93.31 180 ILE A O 1
ATOM 1358 N N . GLU A 1 181 ? 12.984 -1.730 2.564 1.00 94.44 181 GLU A N 1
ATOM 1359 C CA . GLU A 1 181 ? 12.083 -1.374 3.654 1.00 94.44 181 GLU A CA 1
ATOM 1360 C C . GLU A 1 181 ? 12.045 0.148 3.788 1.00 94.44 181 GLU A C 1
ATOM 1362 O O . GLU A 1 181 ? 13.045 0.790 4.103 1.00 94.44 181 GLU A O 1
ATOM 1367 N N . VAL A 1 182 ? 10.882 0.730 3.520 1.00 94.62 182 VAL A N 1
ATOM 1368 C CA . VAL A 1 182 ? 10.601 2.150 3.705 1.00 94.62 182 VAL A CA 1
ATOM 1369 C C . VAL A 1 182 ? 10.043 2.327 5.110 1.00 94.62 182 VAL A C 1
ATOM 1371 O O . VAL A 1 182 ? 8.991 1.780 5.443 1.00 94.62 182 VAL A O 1
ATOM 1374 N N . ILE A 1 183 ? 10.762 3.062 5.951 1.00 94.88 183 ILE A N 1
ATOM 1375 C CA . ILE A 1 183 ? 10.483 3.172 7.381 1.00 94.88 183 ILE A CA 1
ATOM 1376 C C . ILE A 1 183 ? 10.105 4.606 7.766 1.00 94.88 183 ILE A C 1
ATOM 1378 O O . ILE A 1 183 ? 10.879 5.535 7.528 1.00 94.88 183 ILE A O 1
ATOM 1382 N N . PRO A 1 184 ? 8.933 4.821 8.386 1.00 94.62 184 PRO A N 1
ATOM 1383 C CA . PRO A 1 184 ? 8.633 6.069 9.075 1.00 94.62 184 PRO A CA 1
ATOM 1384 C C . PRO A 1 184 ? 9.553 6.222 10.292 1.00 94.62 184 PRO A C 1
ATOM 1386 O O . PRO A 1 184 ? 9.656 5.303 11.102 1.00 94.62 184 PRO A O 1
ATOM 1389 N N . LEU A 1 185 ? 10.207 7.375 10.440 1.00 94.62 185 LEU A N 1
ATOM 1390 C CA . LEU A 1 185 ? 11.100 7.653 11.575 1.00 94.62 185 LEU A CA 1
ATOM 1391 C C . LEU A 1 185 ? 10.417 8.454 12.690 1.00 94.62 185 LEU A C 1
ATOM 1393 O O . LEU A 1 185 ? 10.959 8.561 13.791 1.00 94.62 185 LEU A O 1
ATOM 1397 N N . LYS A 1 186 ? 9.231 9.013 12.420 1.00 93.50 186 LYS A N 1
ATOM 1398 C CA . LYS A 1 186 ? 8.415 9.744 13.395 1.00 93.50 186 LYS A CA 1
ATOM 1399 C C . LYS A 1 186 ? 6.992 9.173 13.480 1.00 93.50 186 LYS A C 1
ATOM 1401 O O . LYS A 1 186 ? 6.477 8.691 12.466 1.00 93.50 186 LYS A O 1
ATOM 1406 N N . PRO A 1 187 ? 6.317 9.244 14.644 1.00 90.12 187 PRO A N 1
ATOM 1407 C CA . PRO A 1 187 ? 4.942 8.754 14.811 1.00 90.12 187 PRO A CA 1
ATOM 1408 C C . PRO A 1 187 ? 3.906 9.441 13.908 1.00 90.12 187 PRO A C 1
ATOM 1410 O O . PRO A 1 187 ? 2.886 8.849 13.544 1.00 90.12 187 PRO A O 1
ATOM 1413 N N . GLU A 1 188 ? 4.141 10.696 13.539 1.00 91.62 188 GLU A N 1
ATOM 1414 C CA . GLU A 1 188 ? 3.311 11.487 12.632 1.00 91.62 188 GLU A CA 1
ATOM 1415 C C . GLU A 1 188 ? 3.524 11.131 11.158 1.00 91.62 188 GLU A C 1
ATOM 1417 O O . GLU A 1 188 ? 2.625 11.360 10.347 1.00 91.62 188 GLU A O 1
ATOM 1422 N N . THR A 1 189 ? 4.658 10.514 10.815 1.00 94.06 189 THR A N 1
ATOM 1423 C CA . THR A 1 189 ? 5.010 10.191 9.434 1.00 94.06 189 THR A CA 1
ATOM 1424 C C . THR A 1 189 ? 4.031 9.184 8.834 1.00 94.06 189 THR A C 1
ATOM 1426 O O . THR A 1 189 ? 3.718 8.137 9.413 1.00 94.06 189 THR A O 1
ATOM 1429 N N . ARG A 1 190 ? 3.551 9.487 7.632 1.00 94.00 190 ARG A N 1
ATOM 1430 C CA . ARG A 1 190 ? 2.743 8.594 6.798 1.00 94.00 190 ARG A CA 1
ATOM 1431 C C . ARG A 1 190 ? 3.427 8.394 5.458 1.00 94.00 190 ARG A C 1
ATOM 1433 O O . ARG A 1 190 ? 4.156 9.271 5.001 1.00 94.00 190 ARG A O 1
ATOM 1440 N N . LEU A 1 191 ? 3.151 7.265 4.822 1.00 93.62 191 LEU A N 1
ATOM 1441 C CA . LEU A 1 191 ? 3.629 6.958 3.481 1.00 93.62 191 LEU A CA 1
ATOM 1442 C C . LEU A 1 191 ? 2.453 7.079 2.517 1.00 93.62 191 LEU A C 1
ATOM 1444 O O . LEU A 1 191 ? 1.535 6.262 2.540 1.00 93.62 191 LEU A O 1
ATOM 1448 N N . LEU A 1 192 ? 2.457 8.135 1.711 1.00 91.31 192 LEU A N 1
ATOM 1449 C CA . LEU A 1 192 ? 1.505 8.328 0.628 1.00 91.31 192 LEU A CA 1
ATOM 1450 C C . LEU A 1 192 ? 1.999 7.534 -0.581 1.00 91.31 192 LEU A C 1
ATOM 1452 O O . LEU A 1 192 ? 3.048 7.849 -1.142 1.00 91.31 192 LEU A O 1
ATOM 1456 N N . VAL A 1 193 ? 1.261 6.499 -0.964 1.00 89.62 193 VAL A N 1
ATOM 1457 C CA . VAL A 1 193 ? 1.649 5.583 -2.039 1.00 89.62 193 VAL A CA 1
ATOM 1458 C C . VAL A 1 193 ? 0.721 5.774 -3.214 1.00 89.62 193 VAL A C 1
ATOM 1460 O O . VAL A 1 193 ? -0.467 5.473 -3.135 1.00 89.62 193 VAL A O 1
ATOM 1463 N N . HIS A 1 194 ? 1.278 6.260 -4.313 1.00 83.12 194 HIS A N 1
ATOM 1464 C CA . HIS A 1 194 ? 0.590 6.352 -5.589 1.00 83.12 194 HIS A CA 1
ATOM 1465 C C . HIS A 1 194 ? 0.758 5.047 -6.377 1.00 83.12 194 HIS A C 1
ATOM 1467 O O . HIS A 1 194 ? 1.854 4.489 -6.447 1.00 83.12 194 HIS A O 1
ATOM 1473 N N . TYR A 1 195 ? -0.318 4.589 -7.017 1.00 74.19 195 TYR A N 1
ATOM 1474 C CA . TYR A 1 195 ? -0.364 3.340 -7.797 1.00 74.19 195 TYR A CA 1
ATOM 1475 C C . TYR A 1 195 ? -1.205 3.498 -9.068 1.00 74.19 195 TYR A C 1
ATOM 1477 O O . TYR A 1 195 ? -1.922 4.479 -9.200 1.00 74.19 195 TYR A O 1
ATOM 1485 N N . LYS A 1 196 ? -1.164 2.552 -10.019 1.00 67.94 196 LYS A N 1
ATOM 1486 C CA . LYS A 1 196 ? -1.889 2.644 -11.315 1.00 67.94 196 LYS A CA 1
ATOM 1487 C C . LYS A 1 196 ? -1.542 3.910 -12.112 1.00 67.94 196 LYS A C 1
ATOM 1489 O O . LYS A 1 196 ? -2.411 4.701 -12.485 1.00 67.94 196 LYS A O 1
ATOM 1494 N N . PHE A 1 197 ? -0.255 4.104 -12.374 1.00 65.44 197 PHE A N 1
ATOM 1495 C CA . PHE A 1 197 ? 0.203 5.169 -13.259 1.00 65.44 197 PHE A CA 1
ATOM 1496 C C . PHE A 1 197 ? -0.272 4.919 -14.690 1.00 65.44 197 PHE A C 1
ATOM 1498 O O . PHE A 1 197 ? -0.178 3.810 -15.209 1.0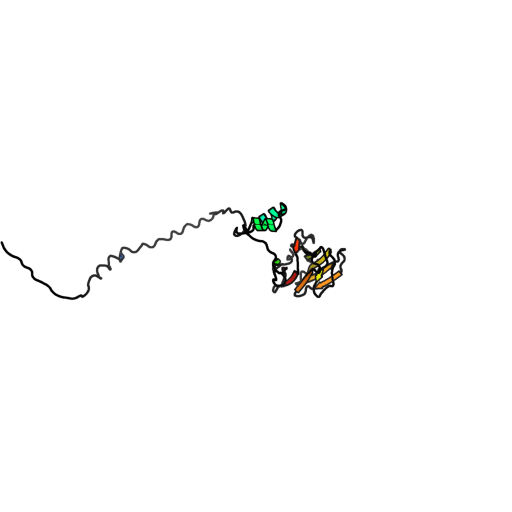0 65.44 197 PHE A O 1
ATOM 1505 N N . THR A 1 198 ? -0.771 5.964 -15.346 1.00 57.34 198 THR A N 1
ATOM 1506 C CA . THR A 1 198 ? -1.042 5.922 -16.785 1.00 57.34 198 THR A CA 1
ATOM 1507 C C . THR A 1 198 ? 0.225 6.286 -17.553 1.00 57.34 198 THR A C 1
ATOM 1509 O O . THR A 1 198 ? 0.838 7.316 -17.254 1.00 57.34 198 THR A O 1
ATOM 1512 N N . ALA A 1 199 ? 0.565 5.492 -18.574 1.00 51.25 199 ALA A N 1
ATOM 1513 C CA . ALA A 1 199 ? 1.773 5.637 -19.395 1.00 51.25 199 ALA A CA 1
ATOM 1514 C C . ALA A 1 199 ? 1.981 7.049 -19.985 1.00 51.25 199 ALA A C 1
ATOM 1516 O O . ALA A 1 199 ? 3.110 7.448 -20.243 1.00 51.25 199 ALA A O 1
ATOM 1517 N N . SER A 1 200 ? 0.909 7.827 -20.166 1.00 47.59 200 SER A N 1
ATOM 1518 C CA . SER A 1 200 ? 0.955 9.127 -20.845 1.00 47.59 200 SER A CA 1
ATOM 1519 C C . SER A 1 200 ? 1.236 10.334 -19.943 1.00 47.59 200 SER A C 1
ATOM 1521 O O . SER A 1 200 ? 1.461 11.417 -20.470 1.00 47.59 200 SER A O 1
ATOM 1523 N N . ALA A 1 201 ? 1.179 10.203 -18.611 1.00 49.16 201 ALA A N 1
ATOM 1524 C CA . ALA A 1 201 ? 1.130 11.388 -17.740 1.00 49.16 201 ALA A CA 1
ATOM 1525 C C . ALA A 1 201 ? 2.082 11.383 -16.540 1.00 49.16 201 ALA A C 1
ATOM 1527 O O . ALA A 1 201 ? 2.160 12.400 -15.857 1.00 49.16 201 ALA A O 1
ATOM 1528 N N . GLY A 1 202 ? 2.752 10.266 -16.220 1.00 55.19 202 GLY A N 1
ATOM 1529 C CA . GLY A 1 202 ? 3.598 10.171 -15.016 1.00 55.19 202 GLY A CA 1
ATOM 1530 C C . GLY A 1 202 ? 2.868 10.499 -13.702 1.00 55.19 202 GLY A C 1
ATOM 1531 O O . GLY A 1 202 ? 3.495 10.639 -12.659 1.00 55.19 202 GLY A O 1
ATOM 1532 N N . ASN A 1 203 ? 1.541 10.619 -13.747 1.00 54.50 203 ASN A N 1
ATOM 1533 C CA . ASN A 1 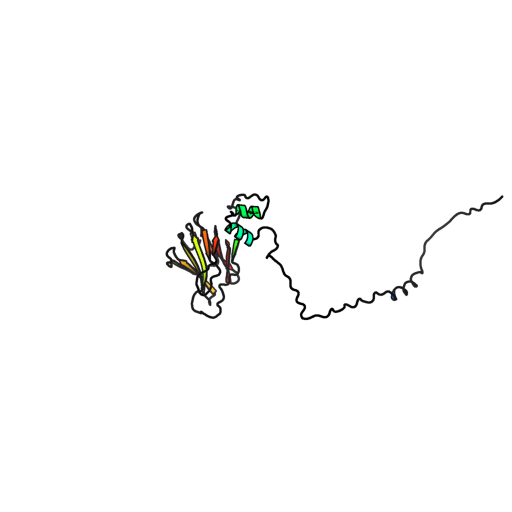203 ? 0.690 11.039 -12.651 1.00 54.50 203 ASN A CA 1
ATOM 1534 C C . ASN A 1 203 ? -0.307 9.923 -12.376 1.00 54.50 203 ASN A C 1
ATOM 1536 O O . ASN A 1 203 ? -0.992 9.452 -13.286 1.00 54.50 203 ASN A O 1
ATOM 1540 N N . SER A 1 204 ? -0.414 9.538 -11.110 1.00 65.94 204 SER A N 1
ATOM 1541 C CA . SER A 1 204 ? -1.521 8.726 -10.634 1.00 65.94 204 SER A CA 1
ATOM 1542 C C . SER A 1 204 ? -2.480 9.576 -9.809 1.00 65.94 204 SER A C 1
ATOM 1544 O O . SER A 1 204 ? -2.062 10.329 -8.928 1.00 65.94 204 SER A O 1
ATOM 1546 N N . ARG A 1 205 ? -3.777 9.414 -10.085 1.00 69.81 205 ARG A N 1
ATOM 1547 C CA . ARG A 1 205 ? -4.870 9.946 -9.258 1.00 69.81 205 ARG A CA 1
ATOM 1548 C C . ARG A 1 205 ? -5.261 9.004 -8.118 1.00 69.81 205 ARG A C 1
ATOM 1550 O O . ARG A 1 205 ? -6.088 9.379 -7.294 1.00 69.81 205 ARG A O 1
ATOM 1557 N N . TYR A 1 206 ? -4.709 7.795 -8.101 1.00 74.62 206 TYR A N 1
ATOM 1558 C CA . TYR A 1 206 ? -4.969 6.790 -7.087 1.00 74.62 206 TYR A CA 1
ATOM 1559 C C . TYR A 1 206 ? -3.806 6.770 -6.111 1.00 74.62 206 TYR A C 1
ATOM 1561 O O . TYR A 1 206 ? -2.666 6.488 -6.485 1.00 74.62 206 TYR A O 1
ATOM 1569 N N . PHE A 1 207 ? -4.112 7.099 -4.867 1.00 82.81 207 PHE A N 1
ATOM 1570 C CA . PHE A 1 207 ? -3.163 7.046 -3.779 1.00 82.81 207 PHE A CA 1
ATOM 1571 C C . PHE A 1 207 ? -3.855 6.527 -2.532 1.00 82.81 207 PHE A C 1
ATOM 1573 O O . PHE A 1 207 ? -5.041 6.781 -2.324 1.00 82.81 207 PHE A O 1
ATOM 1580 N N . ASP A 1 208 ? -3.084 5.847 -1.702 1.00 84.50 208 ASP A N 1
ATOM 1581 C CA . ASP A 1 208 ? -3.495 5.427 -0.374 1.00 84.50 208 ASP A CA 1
ATOM 1582 C C . ASP A 1 208 ? -2.439 5.876 0.640 1.00 84.50 208 ASP A C 1
ATOM 1584 O O . ASP A 1 208 ? -1.257 6.032 0.318 1.00 84.50 208 ASP A O 1
ATOM 1588 N N . LEU A 1 209 ? -2.884 6.159 1.862 1.00 89.31 209 LEU A N 1
ATOM 1589 C CA . LEU A 1 209 ? -2.037 6.672 2.933 1.00 89.31 209 LEU A CA 1
ATOM 1590 C C . LEU A 1 209 ? -1.806 5.578 3.971 1.00 89.31 209 LEU A C 1
ATOM 1592 O O . LEU A 1 209 ? -2.737 5.163 4.659 1.00 89.31 209 LEU A O 1
ATOM 1596 N N . TYR A 1 210 ? -0.555 5.158 4.116 1.00 89.25 210 TYR A N 1
ATOM 1597 C CA . TYR A 1 210 ? -0.165 4.068 5.003 1.00 89.25 210 TYR A CA 1
ATOM 1598 C C . TYR A 1 210 ? 0.595 4.565 6.232 1.00 89.25 210 TYR A C 1
ATOM 1600 O O . TYR A 1 210 ? 1.215 5.635 6.242 1.00 89.25 210 TYR A O 1
ATOM 1608 N N . ARG A 1 211 ? 0.533 3.764 7.297 1.00 86.56 211 ARG A N 1
ATOM 1609 C CA . ARG A 1 211 ? 1.295 3.929 8.541 1.00 86.56 211 ARG A CA 1
ATOM 1610 C C . ARG A 1 211 ? 2.237 2.742 8.700 1.00 86.56 211 ARG A C 1
ATOM 1612 O O . ARG A 1 211 ? 1.919 1.651 8.255 1.00 86.56 211 ARG A O 1
ATOM 1619 N N . GLY A 1 212 ? 3.357 2.942 9.385 1.00 87.62 212 GLY A N 1
ATOM 1620 C CA . GLY A 1 212 ? 4.308 1.862 9.648 1.00 87.62 212 GLY A CA 1
ATOM 1621 C C . GLY A 1 212 ? 5.225 1.541 8.467 1.00 87.62 212 GLY A C 1
ATOM 1622 O O . GLY A 1 212 ? 5.269 2.265 7.472 1.00 87.62 212 GLY A O 1
ATOM 1623 N N . LEU A 1 213 ? 6.007 0.479 8.638 1.00 90.88 213 LEU A N 1
ATOM 1624 C CA . LEU A 1 213 ? 7.011 0.021 7.682 1.00 90.88 213 LEU A CA 1
ATOM 1625 C C . LEU A 1 213 ? 6.347 -0.453 6.385 1.00 90.88 213 LEU A C 1
ATOM 1627 O O . LEU A 1 213 ? 5.271 -1.037 6.406 1.00 90.88 213 LEU A O 1
ATOM 1631 N N . MET A 1 214 ? 6.997 -0.223 5.251 1.00 92.12 214 MET A N 1
ATOM 1632 C CA . MET A 1 214 ? 6.557 -0.736 3.961 1.00 92.12 214 MET A CA 1
ATOM 1633 C C . MET A 1 214 ? 7.672 -1.519 3.289 1.00 92.12 214 MET A C 1
ATOM 1635 O O . MET A 1 214 ? 8.791 -1.041 3.151 1.00 92.12 214 MET A O 1
ATOM 1639 N N . ARG A 1 215 ? 7.352 -2.729 2.852 1.00 92.62 215 ARG A N 1
ATOM 1640 C CA . ARG A 1 215 ? 8.226 -3.618 2.098 1.00 92.62 215 ARG A CA 1
ATOM 1641 C C . ARG A 1 215 ? 7.876 -3.543 0.629 1.00 92.62 215 ARG A C 1
ATOM 1643 O O . ARG A 1 215 ? 6.739 -3.823 0.256 1.00 92.62 215 ARG A O 1
ATOM 1650 N N . VAL A 1 216 ? 8.867 -3.237 -0.193 1.00 89.75 216 VAL A N 1
ATOM 1651 C CA . VAL A 1 216 ? 8.765 -3.327 -1.651 1.00 89.75 216 VAL A CA 1
ATOM 1652 C C . VAL A 1 216 ? 9.816 -4.323 -2.114 1.00 89.75 216 VAL A C 1
ATOM 1654 O O . VAL A 1 216 ? 10.993 -4.181 -1.786 1.00 89.75 216 VAL A O 1
ATOM 1657 N N . TYR A 1 217 ? 9.403 -5.355 -2.840 1.00 87.81 217 TYR A N 1
ATOM 1658 C CA . TYR A 1 217 ? 10.305 -6.419 -3.273 1.00 87.81 217 TYR A CA 1
ATOM 1659 C C . TYR A 1 217 ? 9.917 -6.974 -4.638 1.00 87.81 217 TYR A C 1
ATOM 1661 O O . TYR A 1 217 ? 8.765 -6.881 -5.063 1.00 87.81 217 TYR A O 1
ATOM 1669 N N . LYS A 1 218 ? 10.898 -7.575 -5.321 1.00 83.06 218 LYS A N 1
ATOM 1670 C CA . LYS A 1 218 ? 10.641 -8.389 -6.511 1.00 83.06 218 LYS A CA 1
ATOM 1671 C C . LYS A 1 218 ? 10.297 -9.811 -6.079 1.00 83.06 218 LYS A C 1
ATOM 1673 O O . LYS A 1 218 ? 11.057 -10.442 -5.348 1.00 83.06 218 LYS A O 1
ATOM 1678 N N . ASN A 1 219 ? 9.161 -10.322 -6.530 1.00 80.12 219 ASN A N 1
ATOM 1679 C CA . ASN A 1 219 ? 8.750 -11.694 -6.276 1.00 80.12 219 ASN A CA 1
ATOM 1680 C C . ASN A 1 219 ? 9.481 -12.688 -7.198 1.00 80.12 219 ASN A C 1
ATOM 1682 O O . ASN A 1 219 ? 10.243 -12.302 -8.085 1.00 80.12 219 ASN A O 1
ATOM 1686 N N . SER A 1 220 ? 9.245 -13.989 -7.003 1.00 78.69 220 SER A N 1
ATOM 1687 C CA . SER A 1 220 ? 9.910 -15.060 -7.767 1.00 78.69 220 SER A CA 1
ATOM 1688 C C . SER A 1 220 ? 9.655 -15.010 -9.278 1.00 78.69 220 SER A C 1
ATOM 1690 O O . SER A 1 220 ? 10.404 -15.608 -10.043 1.00 78.69 220 SER A O 1
ATOM 1692 N N . SER A 1 221 ? 8.615 -14.295 -9.713 1.00 72.19 221 SER A N 1
ATOM 1693 C CA . SER A 1 221 ? 8.284 -14.071 -11.125 1.00 72.19 221 SER A CA 1
ATOM 1694 C C . SER A 1 221 ? 8.878 -12.767 -11.678 1.00 72.19 221 SER A C 1
ATOM 1696 O O . SER A 1 221 ? 8.552 -12.381 -12.798 1.00 72.19 221 SER A O 1
ATOM 1698 N N . GLY A 1 222 ? 9.710 -12.066 -10.899 1.00 71.81 222 GLY A N 1
ATOM 1699 C CA . GLY A 1 222 ? 10.309 -10.781 -11.263 1.00 71.81 222 GLY A CA 1
ATOM 1700 C C . GLY A 1 222 ? 9.346 -9.591 -11.195 1.00 71.81 222 GLY A C 1
ATOM 1701 O O . GLY A 1 222 ? 9.712 -8.499 -11.623 1.00 71.81 222 GLY A O 1
ATOM 1702 N N . LEU A 1 223 ? 8.133 -9.788 -10.669 1.00 76.31 223 LEU A N 1
ATOM 1703 C CA . LEU A 1 223 ? 7.114 -8.745 -10.522 1.00 76.31 223 LEU A CA 1
ATOM 1704 C C . LEU A 1 223 ? 7.230 -8.061 -9.167 1.00 76.31 223 LEU A C 1
ATOM 1706 O O . LEU A 1 223 ? 7.848 -8.606 -8.257 1.00 76.31 223 LEU A O 1
ATOM 1710 N N . ILE A 1 224 ? 6.632 -6.881 -9.022 1.00 79.50 224 ILE A N 1
ATOM 1711 C CA . ILE A 1 224 ? 6.728 -6.126 -7.772 1.00 79.50 224 ILE A CA 1
ATOM 1712 C C . ILE A 1 224 ? 5.553 -6.472 -6.865 1.00 79.50 224 ILE A C 1
ATOM 1714 O O . ILE A 1 224 ? 4.395 -6.407 -7.278 1.00 79.50 224 ILE A O 1
ATOM 1718 N N . ASP A 1 225 ? 5.877 -6.789 -5.618 1.00 82.75 225 ASP A N 1
ATOM 1719 C CA . ASP A 1 225 ? 4.920 -6.909 -4.529 1.00 82.75 225 ASP A CA 1
ATOM 1720 C C . ASP A 1 225 ? 5.212 -5.802 -3.508 1.00 82.75 225 ASP A C 1
ATOM 1722 O O . ASP A 1 225 ? 6.369 -5.507 -3.186 1.00 82.75 225 ASP A O 1
ATOM 1726 N N . THR A 1 226 ? 4.147 -5.180 -3.001 1.00 81.75 226 THR A N 1
ATOM 1727 C CA . THR A 1 226 ? 4.231 -4.155 -1.954 1.00 81.75 226 THR A CA 1
ATOM 1728 C C . THR A 1 226 ? 3.364 -4.565 -0.776 1.00 81.75 226 THR A C 1
ATOM 1730 O O . THR A 1 226 ? 2.188 -4.900 -0.933 1.00 81.75 226 THR A O 1
ATOM 1733 N N . VAL A 1 227 ? 3.952 -4.554 0.416 1.00 83.69 227 VAL A N 1
ATOM 1734 C CA . VAL A 1 227 ? 3.306 -4.971 1.663 1.00 83.69 227 VAL A CA 1
ATOM 1735 C C . VAL A 1 227 ? 3.597 -3.930 2.731 1.00 83.69 227 VAL A C 1
ATOM 1737 O O . VAL A 1 227 ? 4.748 -3.545 2.906 1.00 83.69 227 VAL A O 1
ATOM 1740 N N . ASN A 1 228 ? 2.572 -3.494 3.450 1.00 82.44 228 ASN A N 1
ATOM 1741 C CA . ASN A 1 228 ? 2.710 -2.707 4.674 1.00 82.44 228 ASN A CA 1
ATOM 1742 C C . ASN A 1 228 ? 2.666 -3.646 5.877 1.00 82.44 228 ASN A C 1
ATOM 1744 O O . ASN A 1 228 ? 1.728 -4.471 5.912 1.00 82.44 228 ASN A O 1
#

Sequence (228 aa):
MIIEKHIKNSGLRRAFLPAIAAISLAVLAALPTASRAETLPYLPDQVVRIEGQGWGHGVGMSQWGARGRAYGGQTADDIVRAYYQGVEISEYPTDQTSIRVLIDKNYRPSSFDGSLRSSNTLIGDIIGVGGEWAIAGATGPLPAGARLRLLDHPGDGRVTVRLIDAAGQHMLDFDLPSLIEVIPLKPETRLLVHYKFTASAGNSRYFDLYRGLMRVYKNSSGLIDTVN

Foldseek 3Di:
DDDDDDDDDDDDDDDDDDPPPVVVVVVVVPDPPPPPPPPDPPDPPPDDDDDDDDDDPPAFADPVVLVVVVVVVDDPVRRNCVRPPPDDDDDDDPVPDDDKDWPDDQQDQDPDPPDDQDFWFFAKKKFKAQAWKDWPPPDDTAGGQKIWTWTANPPPLWTKIWIAHNVRHTDDIDTADQKIKIADPDQRIKIWMFHDDDRPPSDGPDIDIHDGIKMWGQDPVSGIIIMD

pLDDT: mean 76.4, std 19.12, range [27.84, 97.5]

Radius of gyration: 38.27 Å; chains: 1; bounding box: 98×107×56 Å

Secondary structure (DSSP, 8-state):
-------------------STTTTTTSTT-PPP----------TT---------SS---S--HHHHHHHHHTT--HHHHHHHHSTTPPP----STT-----EEEEEE------S--TTSPEEEEEEEEESS-EEETTT-SPBPTT-EEEEEEETTTTEEEEEEE-TTS-EEEEEE--SEEEEEESSTT-EEEEEE---TTTS--SEEEEE-S-EEEEE-TTS-EEEE-